Protein AF-A0A8I2K136-F1 (afdb_monomer_lite)

pLDDT: mean 86.05, std 15.38, range [44.59, 98.5]

Foldseek 3Di:
DVVVLVVLLVVLLVLLLCLVDVPQQDCVNQPCQQQPCLSVLLSVQLVVVCVVDVVSVCCSRPPPDSVSSSVSSCVCRRPLNCLQPPLLSVLSRRLSVLLVVLVVVVVVVPDDPVVSVVLSVQLSVVCVVPVSVVCNVPPDPPPPPCPPDDSSVVSVVVVVVVSVVSSVVVVLLVVLQVLQPDAADQVVVLVVVCVDPDPDPVSVVNLVSLLVSLVSLLVVCPVCSLVLLLVLCLVLQNADDPVSVCVRFVPQDPVLVVQSRDRCVVPDLLVNLQSNVVSVCVRVVHDDDSVVSVVVNVVVLVVSQVSSQSSHPGNSDDSVVSSVSSVVSVVVVVVVVVVVVVVVVVVVVPPDD

Sequence (353 aa):
MNKIVNLKIDKNRSIVLQTIRHHLYPEKDFPEKLFTGLPSVLFDCFMDVVKSRADLLELYQQAEDKTEIEALAREILEFKNLLAHHPQTVVLMYRTYIKKFVKYKQSAASTTSDEWEDIFQEVMTRLISGKIQRIQERFDFTYKKYKDFSKKSLFTSYLMVTVRNIYMDIIRERNVRLLTAGQTLPIDEVFERCNYKGENMMNRLVIDQECEKLHTVLALYYKSRPKLELCLKLKCRIPLSADDIQRSFPGCGSEDIYILRQDFKGVKDKKLFDTVIPAFNRNEGRINKSDTLRKWLSVKLDEITSHLNQTHTGNVYNSKNLVDLITLYYERFKMNETDTDESSERIEIRGKA

Radius of gyration: 30.3 Å; chains: 1; bounding box: 78×53×87 Å

Structure (mmCIF, N/CA/C/O backbone):
data_AF-A0A8I2K136-F1
#
_entry.id   AF-A0A8I2K136-F1
#
loop_
_atom_site.group_PDB
_atom_site.id
_atom_site.type_symbol
_atom_site.label_atom_id
_atom_site.label_alt_id
_atom_site.label_comp_id
_atom_site.label_asym_id
_atom_site.label_entity_id
_atom_site.label_seq_id
_atom_site.pdbx_PDB_ins_code
_atom_site.Cartn_x
_atom_site.Cartn_y
_atom_site.Cartn_z
_atom_site.occupancy
_atom_site.B_iso_or_equiv
_atom_site.auth_seq_id
_atom_site.auth_comp_id
_atom_site.auth_asym_id
_atom_site.auth_atom_id
_atom_site.pdbx_PDB_model_num
ATOM 1 N N . MET A 1 1 ? -39.799 4.321 40.863 1.00 61.44 1 MET A N 1
ATOM 2 C CA . MET A 1 1 ? -38.876 3.323 40.274 1.00 61.44 1 MET A CA 1
ATOM 3 C C . MET A 1 1 ? -37.850 3.937 39.318 1.00 61.44 1 MET A C 1
ATOM 5 O O . MET A 1 1 ? -36.668 3.767 39.580 1.00 61.44 1 MET A O 1
ATOM 9 N N . ASN A 1 2 ? -38.240 4.730 38.309 1.00 69.06 2 ASN A N 1
ATOM 10 C CA . ASN A 1 2 ? -37.301 5.271 37.299 1.00 69.06 2 ASN A CA 1
ATOM 11 C C . ASN A 1 2 ? -36.096 6.064 37.851 1.00 69.06 2 ASN A C 1
ATOM 13 O O . ASN A 1 2 ? -35.001 5.970 37.308 1.00 69.06 2 ASN A O 1
ATOM 17 N N . LYS A 1 3 ? -36.249 6.797 38.964 1.00 73.94 3 LYS A N 1
ATOM 18 C CA . LYS A 1 3 ? -35.146 7.581 39.553 1.00 73.94 3 LYS A CA 1
ATOM 19 C C . LYS A 1 3 ? -34.020 6.712 40.144 1.00 73.94 3 LYS A C 1
ATOM 21 O O . LYS A 1 3 ? -32.861 7.091 40.048 1.00 73.94 3 LYS A O 1
ATOM 26 N N . ILE A 1 4 ? -34.350 5.554 40.728 1.00 71.19 4 ILE A N 1
ATOM 27 C CA . ILE A 1 4 ? -33.362 4.637 41.332 1.00 71.19 4 ILE A CA 1
ATOM 28 C C . ILE A 1 4 ? -32.569 3.913 40.237 1.00 71.19 4 ILE A C 1
ATOM 30 O O . ILE A 1 4 ? -31.353 3.787 40.346 1.00 71.19 4 ILE A O 1
ATOM 34 N N . VAL A 1 5 ? -33.247 3.504 39.159 1.00 75.38 5 VAL A N 1
ATOM 35 C CA . VAL A 1 5 ? -32.610 2.866 37.996 1.00 75.38 5 VAL A CA 1
ATOM 36 C C . VAL A 1 5 ? -31.613 3.821 37.331 1.00 75.38 5 VAL A C 1
ATOM 38 O O . VAL A 1 5 ? -30.472 3.437 37.091 1.00 75.38 5 VAL A O 1
ATOM 41 N N . ASN A 1 6 ? -31.987 5.090 37.136 1.00 78.94 6 ASN A N 1
ATOM 42 C CA . ASN A 1 6 ? -31.086 6.091 36.553 1.00 78.94 6 ASN A CA 1
ATOM 43 C C . ASN A 1 6 ? -29.830 6.332 37.413 1.00 78.94 6 AS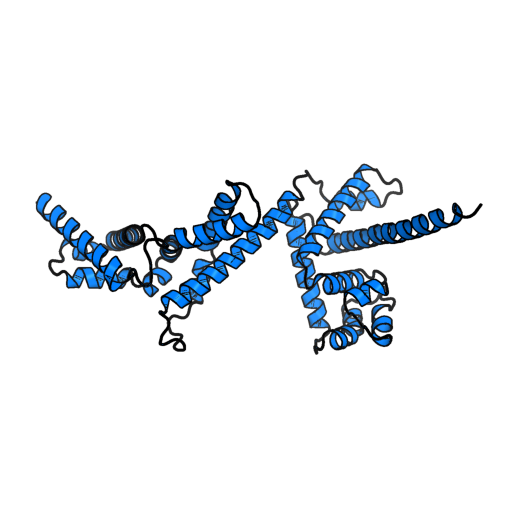N A C 1
ATOM 45 O O . ASN A 1 6 ? -28.726 6.371 36.880 1.00 78.94 6 ASN A O 1
ATOM 49 N N . LEU A 1 7 ? -29.972 6.399 38.745 1.00 79.00 7 LEU A N 1
ATOM 50 C CA . LEU A 1 7 ? -28.831 6.561 39.658 1.00 79.00 7 LEU A CA 1
ATOM 51 C C . LEU A 1 7 ? -27.857 5.371 39.613 1.00 79.00 7 LEU A C 1
ATOM 53 O O . LEU A 1 7 ? -26.643 5.573 39.674 1.00 79.00 7 LEU A O 1
ATOM 57 N N . LYS A 1 8 ? -28.367 4.134 39.491 1.00 86.00 8 LYS A N 1
ATOM 58 C CA . LYS A 1 8 ? -27.521 2.937 39.331 1.00 86.00 8 LYS A CA 1
ATOM 59 C C . LYS A 1 8 ? -26.750 2.973 38.004 1.00 86.00 8 LYS A C 1
ATOM 61 O O . LYS A 1 8 ? -25.548 2.721 37.994 1.00 86.00 8 LYS A O 1
ATOM 66 N N . ILE A 1 9 ? -27.403 3.369 36.909 1.00 87.88 9 ILE A N 1
ATOM 67 C CA . ILE A 1 9 ? -26.766 3.483 35.586 1.00 87.88 9 ILE A CA 1
ATOM 68 C C . ILE A 1 9 ? -25.633 4.520 35.596 1.00 87.88 9 ILE A C 1
ATOM 70 O O . ILE A 1 9 ? -24.556 4.247 35.062 1.00 87.88 9 ILE A O 1
ATOM 74 N N . ASP A 1 10 ? -25.839 5.676 36.230 1.00 91.75 10 ASP A N 1
ATOM 75 C CA . ASP A 1 10 ? -24.817 6.725 36.326 1.00 91.75 10 ASP A CA 1
ATOM 76 C C . ASP A 1 10 ? -23.610 6.282 37.166 1.00 91.75 10 ASP A C 1
ATOM 78 O O . ASP A 1 10 ? -22.455 6.522 36.789 1.00 91.75 10 ASP A O 1
ATOM 82 N N . LYS A 1 11 ? -23.858 5.567 38.273 1.00 94.50 11 LYS A N 1
ATOM 83 C CA . LYS A 1 11 ? -22.800 4.953 39.089 1.00 94.50 11 LYS A CA 1
ATOM 84 C C . LYS A 1 11 ? -21.978 3.964 38.256 1.00 94.50 11 LYS A C 1
ATOM 86 O O . LYS A 1 11 ? -20.750 4.060 38.239 1.00 94.50 11 LYS A O 1
ATOM 91 N N . ASN A 1 12 ? -22.637 3.061 37.530 1.00 95.12 12 ASN A N 1
ATOM 92 C CA . ASN A 1 12 ? -21.964 2.028 36.739 1.00 95.12 12 ASN A CA 1
ATOM 93 C C . ASN A 1 12 ? -21.183 2.633 35.569 1.00 95.12 12 ASN A C 1
ATOM 95 O O . ASN A 1 12 ? -20.037 2.250 35.333 1.00 95.12 12 ASN A O 1
ATOM 99 N N . ARG A 1 13 ? -21.714 3.685 34.935 1.00 96.19 13 ARG A N 1
ATOM 100 C CA . ARG A 1 13 ? -20.983 4.479 33.941 1.00 96.19 13 ARG A CA 1
ATOM 101 C C . ARG A 1 13 ? -19.685 5.050 34.510 1.00 96.19 13 ARG A C 1
ATOM 103 O O . ARG A 1 13 ? -18.640 4.957 33.867 1.00 96.19 13 ARG A O 1
ATOM 110 N N . SER A 1 14 ? -19.731 5.630 35.711 1.00 96.69 14 SER A N 1
ATOM 111 C CA . SER A 1 14 ? -18.533 6.167 36.366 1.00 96.69 14 SER A CA 1
ATOM 112 C C . SER A 1 14 ? -17.501 5.075 36.659 1.00 96.69 14 SER A C 1
ATOM 114 O O . SER A 1 14 ? -16.305 5.317 36.486 1.00 96.69 14 SER A O 1
ATOM 116 N N . ILE A 1 15 ? -17.943 3.883 37.076 1.00 97.38 15 ILE A N 1
ATOM 117 C CA . ILE A 1 15 ? -17.056 2.739 37.327 1.00 97.38 15 ILE A CA 1
ATOM 118 C C . ILE A 1 15 ? -16.343 2.340 36.031 1.00 97.38 15 ILE A C 1
ATOM 120 O O . ILE A 1 15 ? -15.114 2.339 36.008 1.00 97.38 15 ILE A O 1
ATOM 124 N N . VAL A 1 16 ? -17.079 2.117 34.935 1.00 97.50 16 VAL A N 1
ATOM 125 C CA . VAL A 1 16 ? -16.497 1.729 33.635 1.00 97.50 16 VAL A CA 1
ATOM 126 C C . VAL A 1 16 ? -15.473 2.762 33.151 1.00 97.50 16 VAL A C 1
ATOM 128 O O . VAL A 1 16 ? -14.362 2.401 32.760 1.00 97.50 16 VAL A O 1
ATOM 131 N N . LEU A 1 17 ? -15.792 4.058 33.233 1.00 97.19 17 LEU A N 1
ATOM 132 C CA . LEU A 1 17 ? -14.868 5.127 32.834 1.00 97.19 17 LEU A CA 1
ATOM 133 C C . LEU A 1 17 ? -13.589 5.155 33.688 1.00 97.19 17 LEU A C 1
ATOM 135 O O . LEU A 1 17 ? -12.502 5.395 33.155 1.00 97.19 17 LEU A O 1
ATOM 139 N N . GLN A 1 18 ? -13.685 4.888 34.994 1.00 96.94 18 GLN A N 1
ATOM 140 C CA . GLN A 1 18 ? -12.513 4.756 35.866 1.00 96.94 18 GLN A CA 1
ATOM 141 C C . GLN A 1 18 ? -11.687 3.509 35.526 1.00 96.94 18 GLN A C 1
ATOM 143 O O . GLN A 1 18 ? -10.456 3.581 35.483 1.00 96.94 18 GLN A O 1
ATOM 148 N N . THR A 1 19 ? -12.333 2.376 35.236 1.00 97.38 19 THR A N 1
ATOM 149 C CA . THR A 1 19 ? -11.649 1.149 34.802 1.00 97.38 19 THR A CA 1
ATOM 150 C C . THR A 1 19 ? -10.878 1.383 33.506 1.00 97.38 19 THR A C 1
ATOM 152 O O . THR A 1 19 ? -9.701 1.025 33.419 1.00 97.38 19 THR A O 1
ATOM 155 N N . ILE A 1 20 ? -11.497 2.060 32.533 1.00 96.56 20 ILE A N 1
ATOM 156 C CA . ILE A 1 20 ? -10.855 2.440 31.271 1.00 96.56 20 ILE A CA 1
ATOM 157 C C . ILE A 1 20 ? -9.601 3.278 31.539 1.00 96.56 20 ILE A C 1
ATOM 159 O O . ILE A 1 20 ? -8.517 2.902 31.096 1.00 96.56 20 ILE A O 1
ATOM 163 N N . ARG A 1 21 ? -9.726 4.372 32.302 1.00 95.31 21 ARG A N 1
ATOM 164 C CA . ARG A 1 21 ? -8.634 5.337 32.521 1.00 95.31 21 ARG A CA 1
ATOM 165 C C . ARG A 1 21 ? -7.488 4.808 33.372 1.00 95.31 21 ARG A C 1
ATOM 167 O O . ARG A 1 21 ? -6.348 5.185 33.142 1.00 95.31 21 ARG A O 1
ATOM 174 N N . HIS A 1 22 ? -7.768 3.991 34.382 1.00 94.75 22 HIS A N 1
ATOM 175 C CA . HIS A 1 22 ? -6.750 3.625 35.372 1.00 94.75 22 HIS A CA 1
ATOM 176 C C . HIS A 1 22 ? -6.186 2.219 35.181 1.00 94.75 22 HIS A C 1
ATOM 178 O O . HIS A 1 22 ? -5.045 1.974 35.565 1.00 94.75 22 HIS A O 1
ATOM 184 N N . HIS A 1 23 ? -6.948 1.306 34.576 1.00 93.31 23 HIS A N 1
ATOM 185 C CA . HIS A 1 23 ? -6.575 -0.109 34.512 1.00 93.31 23 HIS A CA 1
ATOM 186 C C . HIS A 1 23 ? -6.300 -0.560 33.079 1.00 93.31 23 HIS A C 1
ATOM 188 O O . HIS A 1 23 ? -5.278 -1.190 32.811 1.00 93.31 23 HIS A O 1
ATOM 194 N N . LEU A 1 24 ? -7.192 -0.225 32.144 1.00 93.75 24 LEU A N 1
ATOM 195 C CA . LEU A 1 24 ? -7.093 -0.717 30.771 1.00 93.75 24 LEU A CA 1
ATOM 196 C C . LEU A 1 24 ? -6.209 0.163 29.887 1.00 93.75 24 LEU A C 1
ATOM 198 O O . LEU A 1 24 ? -5.387 -0.362 29.138 1.00 93.75 24 LEU A O 1
ATOM 202 N N . TYR A 1 25 ? -6.328 1.484 29.989 1.00 94.12 25 TYR A N 1
ATOM 203 C CA . TYR A 1 25 ? -5.648 2.451 29.123 1.00 94.12 25 TYR A CA 1
ATOM 204 C C . TYR A 1 25 ? -5.076 3.604 29.956 1.00 94.12 25 TYR A C 1
ATOM 206 O O . TYR A 1 25 ? -5.565 4.728 29.870 1.00 94.12 25 TYR A O 1
ATOM 214 N N . PRO A 1 26 ? -4.061 3.329 30.798 1.00 94.06 26 PRO A N 1
ATOM 215 C CA . PRO A 1 26 ? -3.494 4.340 31.679 1.00 94.06 26 PRO A CA 1
ATOM 216 C C . PRO A 1 26 ? -2.759 5.430 30.896 1.00 94.06 26 PRO A C 1
ATOM 218 O O . PRO A 1 26 ? -2.117 5.144 29.885 1.00 94.06 26 PRO A O 1
ATOM 221 N N . GLU A 1 27 ? -2.774 6.657 31.426 1.00 91.81 27 GLU A N 1
ATOM 222 C CA . GLU A 1 27 ? -2.177 7.863 30.816 1.00 91.81 27 GLU A CA 1
ATOM 223 C C . GLU A 1 27 ? -0.711 7.670 30.387 1.00 91.81 27 GLU A C 1
ATOM 225 O O . GLU A 1 27 ? -0.278 8.213 29.375 1.00 91.81 27 GLU A O 1
ATOM 230 N N . LYS A 1 28 ? 0.054 6.844 31.116 1.00 90.69 28 LYS A N 1
ATOM 231 C CA . LYS A 1 28 ? 1.447 6.510 30.770 1.00 90.69 28 LYS A CA 1
ATOM 232 C C . LYS A 1 28 ? 1.593 5.842 29.395 1.00 90.69 28 LYS A C 1
ATOM 234 O O . LYS A 1 28 ? 2.603 6.039 28.729 1.00 90.69 28 LYS A O 1
ATOM 239 N N . ASP A 1 29 ? 0.604 5.041 28.998 1.00 87.56 29 ASP A N 1
ATOM 240 C CA . ASP A 1 29 ? 0.603 4.262 27.758 1.00 87.56 29 ASP A CA 1
ATOM 241 C C . ASP A 1 29 ? -0.261 4.947 26.681 1.00 87.56 29 ASP A C 1
ATOM 243 O O . ASP A 1 29 ? 0.051 4.863 25.492 1.00 87.56 29 ASP A O 1
ATOM 247 N N . PHE A 1 30 ? -1.334 5.632 27.097 1.00 91.56 30 PHE A N 1
ATOM 248 C CA . PHE A 1 30 ? -2.302 6.322 26.236 1.00 91.56 30 PHE A CA 1
ATOM 249 C C . PHE A 1 30 ? -2.499 7.762 26.705 1.00 91.56 30 PHE A C 1
ATOM 251 O O . PHE A 1 30 ? -3.530 8.074 27.297 1.00 91.56 30 PHE A O 1
ATOM 258 N N . PRO A 1 31 ? -1.532 8.655 26.451 1.00 92.56 31 PRO A N 1
ATOM 259 C CA . PRO A 1 31 ? -1.652 10.036 26.887 1.00 92.56 31 PRO A CA 1
ATOM 260 C C . PRO A 1 31 ? -2.829 10.726 26.188 1.00 92.56 31 PRO A C 1
ATOM 262 O O . PRO A 1 31 ? -2.936 10.674 24.955 1.00 92.56 31 PRO A O 1
ATOM 265 N N . GLU A 1 32 ? -3.665 11.447 26.938 1.00 91.19 32 GLU A N 1
ATOM 266 C CA . GLU A 1 32 ? -4.888 12.107 26.437 1.00 91.19 32 GLU A CA 1
ATOM 267 C C . GLU A 1 32 ? -4.598 13.056 25.253 1.00 91.19 32 GLU A C 1
ATOM 269 O O . GLU A 1 32 ? -5.398 13.224 24.328 1.00 91.19 32 GLU A O 1
ATOM 274 N N . LYS A 1 33 ? -3.386 13.628 25.209 1.00 91.19 33 LYS A N 1
ATOM 275 C CA . LYS A 1 33 ? -2.912 14.474 24.097 1.00 91.19 33 LYS A CA 1
ATOM 276 C C . LYS A 1 3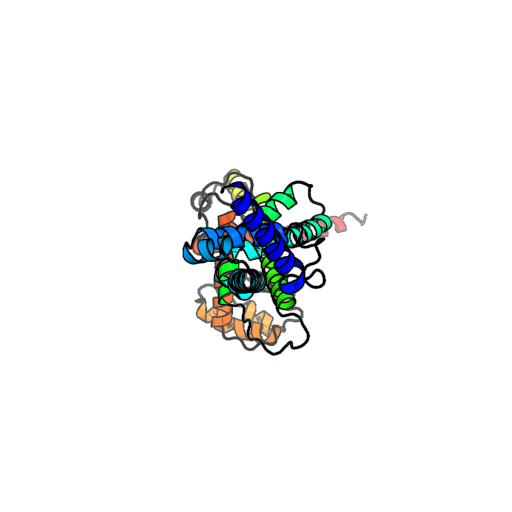3 ? -2.827 13.737 22.757 1.00 91.19 33 LYS A C 1
ATOM 278 O O . LYS A 1 33 ? -2.848 14.386 21.708 1.00 91.19 33 LYS A O 1
ATOM 283 N N . LEU A 1 34 ? -2.615 12.422 22.759 1.00 89.12 34 LEU A N 1
ATOM 284 C CA . LEU A 1 34 ? -2.504 11.592 21.553 1.00 89.12 34 LEU A CA 1
ATOM 285 C C . LEU A 1 34 ? -3.764 10.756 21.306 1.00 89.12 34 LEU A C 1
ATOM 287 O O . LEU A 1 34 ? -4.023 10.413 20.155 1.00 89.12 34 LEU A O 1
ATOM 291 N N . PHE A 1 35 ? -4.545 10.490 22.355 1.00 91.88 35 PHE A N 1
ATOM 292 C CA . PHE A 1 35 ? -5.728 9.627 22.350 1.00 91.88 35 PHE A CA 1
ATOM 293 C C . PHE A 1 35 ? -6.964 10.371 22.876 1.00 91.88 35 PHE A C 1
ATOM 295 O O . PHE A 1 35 ? -7.681 9.896 23.749 1.00 91.88 35 PHE A O 1
ATOM 302 N N . THR A 1 36 ? -7.199 11.576 22.361 1.00 90.88 36 THR A N 1
ATOM 303 C CA . THR A 1 36 ? -8.256 12.466 22.859 1.00 90.88 36 THR A CA 1
ATOM 304 C C . THR A 1 36 ? -9.640 11.835 22.737 1.00 90.88 36 THR A C 1
ATOM 306 O O . THR A 1 36 ? -10.024 11.398 21.650 1.00 90.88 36 THR A O 1
ATOM 309 N N . GLY A 1 37 ? -10.394 11.813 23.839 1.00 92.19 37 GLY A N 1
ATOM 310 C CA . GLY A 1 37 ? -11.741 11.235 23.877 1.00 92.19 37 GLY A CA 1
ATOM 311 C C . GLY A 1 37 ? -11.776 9.703 23.907 1.00 92.19 37 GLY A C 1
ATOM 312 O O . GLY A 1 37 ? -12.850 9.119 23.756 1.00 92.19 37 GLY A O 1
ATOM 313 N N . LEU A 1 38 ? -10.632 9.045 24.133 1.00 93.94 38 LEU A N 1
ATOM 314 C CA . LEU A 1 38 ? -10.528 7.587 24.219 1.00 93.94 38 LEU A CA 1
ATOM 315 C C . LEU A 1 38 ? -11.540 6.954 25.196 1.00 93.94 38 LEU A C 1
ATOM 317 O O . LEU A 1 38 ? -12.186 5.981 24.802 1.00 93.94 38 LEU A O 1
ATOM 321 N N . PRO A 1 39 ? -11.757 7.486 26.420 1.00 95.62 39 PRO A N 1
ATOM 322 C CA . PRO A 1 39 ? -12.734 6.903 27.336 1.00 95.62 39 PRO A CA 1
ATOM 323 C C . PRO A 1 39 ? -14.163 6.894 26.794 1.00 95.62 39 PRO A C 1
ATOM 325 O O . PRO A 1 39 ? -14.892 5.943 27.051 1.00 95.62 39 PRO A O 1
ATOM 328 N N . SER A 1 40 ? -14.551 7.917 26.029 1.00 95.19 40 SER A N 1
ATOM 329 C CA . SER A 1 40 ? -15.885 7.994 25.428 1.00 95.19 40 SER A CA 1
ATOM 330 C C . SER A 1 40 ? -16.049 6.949 24.329 1.00 95.19 40 SER A C 1
ATOM 332 O O . SER A 1 40 ? -16.985 6.165 24.386 1.00 95.19 40 SER A O 1
ATOM 334 N N . VAL A 1 41 ? -15.085 6.859 23.405 1.00 95.69 41 VAL A N 1
ATOM 335 C CA . VAL A 1 41 ? -15.103 5.870 22.308 1.00 95.69 41 VAL A CA 1
ATOM 336 C C . VAL A 1 41 ? -15.198 4.438 22.846 1.00 95.69 41 VAL A C 1
ATOM 338 O O . VAL A 1 41 ? -15.948 3.616 22.326 1.00 95.69 41 VAL A O 1
ATOM 341 N N . LEU A 1 42 ? -14.443 4.133 23.903 1.00 96.81 42 LEU A N 1
ATOM 342 C CA . LEU A 1 42 ? -14.465 2.814 24.531 1.00 96.81 42 LEU A CA 1
ATOM 343 C C . LEU A 1 42 ? -15.754 2.556 25.311 1.00 96.81 42 LEU A C 1
ATOM 345 O O . LEU A 1 42 ? -16.251 1.434 25.297 1.00 96.81 42 LEU A O 1
ATOM 349 N N . PHE A 1 43 ? -16.306 3.572 25.975 1.00 97.56 43 PHE A N 1
ATOM 350 C CA . PHE A 1 43 ? -17.586 3.445 26.663 1.00 97.56 43 PHE A CA 1
ATOM 351 C C . PHE A 1 43 ? -18.740 3.211 25.682 1.00 97.56 43 PHE A C 1
ATOM 353 O O . PHE A 1 43 ? -19.594 2.373 25.952 1.00 97.56 43 PHE A O 1
ATOM 360 N N . ASP A 1 44 ? -18.744 3.889 24.535 1.00 96.62 44 ASP A N 1
ATOM 361 C CA . ASP A 1 44 ? -19.753 3.683 23.493 1.00 96.62 44 ASP A CA 1
ATOM 362 C C . ASP A 1 44 ? -19.685 2.242 22.964 1.00 96.62 44 ASP A C 1
ATOM 364 O O . ASP A 1 44 ? -20.689 1.533 22.975 1.00 96.62 44 ASP A O 1
ATOM 368 N N . CYS A 1 45 ? -18.477 1.755 22.650 1.00 96.75 45 CYS A N 1
ATOM 369 C CA . CYS A 1 45 ? -18.256 0.359 22.260 1.00 96.75 45 CYS A CA 1
ATOM 370 C C . CYS A 1 45 ? -18.716 -0.632 23.344 1.00 96.75 45 CYS A C 1
ATOM 372 O O . CYS A 1 45 ? -19.333 -1.648 23.034 1.00 96.75 45 CYS A O 1
ATOM 374 N N . PHE A 1 46 ? -18.431 -0.348 24.619 1.00 97.75 46 PHE A N 1
ATOM 375 C CA . PHE A 1 46 ? -18.896 -1.162 25.742 1.00 97.75 46 PHE A CA 1
ATOM 376 C C . PHE A 1 46 ? -20.422 -1.217 25.801 1.00 97.75 46 PHE A C 1
ATOM 378 O O . PHE A 1 46 ? -20.996 -2.298 25.909 1.00 97.75 46 PHE A O 1
ATOM 385 N N . MET A 1 47 ? -21.084 -0.065 25.696 1.00 97.31 47 MET A N 1
ATOM 386 C CA . MET A 1 47 ? -22.540 0.013 25.753 1.00 97.31 47 MET A CA 1
ATOM 387 C C . MET A 1 47 ? -23.202 -0.673 24.563 1.00 97.31 47 MET A C 1
ATOM 389 O O . MET A 1 47 ? -24.253 -1.282 24.749 1.00 97.31 47 MET A O 1
ATOM 393 N N . ASP A 1 48 ? -22.609 -0.612 23.373 1.00 95.94 48 ASP A N 1
ATOM 394 C CA . ASP A 1 48 ? -23.111 -1.328 22.200 1.00 95.94 48 ASP A CA 1
ATOM 395 C C . ASP A 1 48 ? -23.074 -2.847 22.422 1.00 95.94 48 ASP A C 1
ATOM 397 O O . ASP A 1 48 ? -24.071 -3.532 22.184 1.00 95.94 48 ASP A O 1
ATOM 401 N N . VAL A 1 49 ? -21.976 -3.372 2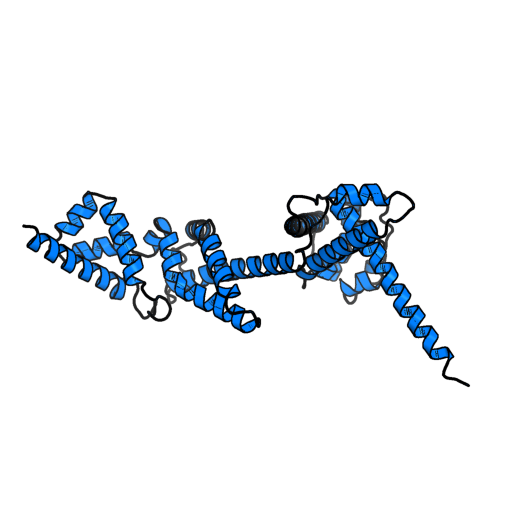2.980 1.00 96.19 49 VAL A N 1
ATOM 402 C CA . VAL A 1 49 ? -21.853 -4.799 23.326 1.00 96.19 49 VAL A CA 1
ATOM 403 C C . VAL A 1 49 ? -22.845 -5.192 24.417 1.00 96.19 49 VAL A C 1
ATOM 405 O O . VAL A 1 49 ? -23.576 -6.168 24.252 1.00 96.19 49 VAL A O 1
ATOM 408 N N . VAL A 1 50 ? -22.925 -4.419 25.502 1.00 96.06 50 VAL A N 1
ATOM 409 C CA . VAL A 1 50 ? -23.852 -4.683 26.613 1.00 96.06 50 VAL A CA 1
ATOM 410 C C . VAL A 1 50 ? -25.305 -4.658 26.139 1.00 96.06 50 VAL A C 1
ATOM 412 O O . VAL A 1 50 ? -26.073 -5.543 26.488 1.00 96.06 50 VAL A O 1
ATOM 415 N N . LYS A 1 51 ? -25.699 -3.698 25.296 1.00 95.38 51 LYS A N 1
ATOM 416 C CA . LYS A 1 51 ? -27.069 -3.623 24.759 1.00 95.38 51 LYS A CA 1
ATOM 417 C C . LYS A 1 51 ? -27.394 -4.748 23.782 1.00 95.38 51 LYS A C 1
ATOM 419 O O . LYS A 1 51 ? -28.554 -5.132 23.681 1.00 95.38 51 LYS A O 1
ATOM 424 N N . SER A 1 52 ? -26.398 -5.266 23.065 1.00 95.00 52 SER A N 1
ATOM 425 C CA . SER A 1 52 ? -26.594 -6.381 22.131 1.00 95.00 52 SER A CA 1
ATOM 426 C C . SER A 1 52 ? -26.872 -7.722 22.825 1.00 95.00 52 SER A C 1
ATOM 428 O O . SER A 1 52 ? -27.315 -8.667 22.175 1.00 95.00 52 SER A O 1
ATOM 430 N N . ARG A 1 53 ? -26.630 -7.811 24.141 1.00 96.12 53 ARG A N 1
ATOM 431 C CA . ARG A 1 53 ? -26.680 -9.041 24.934 1.00 96.12 53 ARG A CA 1
ATOM 432 C C . ARG A 1 53 ? -27.530 -8.849 26.190 1.00 96.12 53 ARG A C 1
ATOM 434 O O . ARG A 1 53 ? -27.121 -8.167 27.124 1.00 96.12 53 ARG A O 1
ATOM 441 N N . ALA A 1 54 ? -28.718 -9.456 26.213 1.00 94.88 54 ALA A N 1
ATOM 442 C CA . ALA A 1 54 ? -29.687 -9.279 27.300 1.00 94.88 54 ALA A CA 1
ATOM 443 C C . ALA A 1 54 ? -29.123 -9.667 28.681 1.00 94.88 54 ALA A C 1
ATOM 445 O O . ALA A 1 54 ? -29.368 -8.962 29.655 1.00 94.88 54 ALA A O 1
ATOM 446 N N . ASP A 1 55 ? -28.312 -10.726 28.737 1.00 95.06 55 ASP A N 1
ATOM 447 C CA . ASP A 1 55 ? -27.606 -11.190 29.935 1.00 95.06 55 ASP A CA 1
ATOM 448 C C . ASP A 1 55 ? -26.646 -10.128 30.491 1.00 95.06 55 ASP A C 1
ATOM 450 O O . ASP A 1 55 ? -26.642 -9.841 31.688 1.00 95.06 55 ASP A O 1
ATOM 454 N N . LEU A 1 56 ? -25.867 -9.486 29.614 1.00 94.75 56 LEU A N 1
ATOM 455 C CA . LEU A 1 56 ? -24.931 -8.436 30.017 1.00 94.75 56 LEU A CA 1
ATOM 456 C C . LEU A 1 56 ? -25.651 -7.154 30.427 1.00 94.75 56 LEU A C 1
ATOM 458 O O . LEU A 1 56 ? -25.195 -6.455 31.330 1.00 94.75 56 LEU A O 1
ATOM 462 N N . LEU A 1 57 ? -26.759 -6.829 29.757 1.00 94.12 57 LEU A N 1
ATOM 463 C CA . LEU A 1 57 ? -27.573 -5.667 30.090 1.00 94.12 57 LEU A CA 1
ATOM 464 C C . LEU A 1 57 ? -28.202 -5.812 31.475 1.00 94.12 57 LEU A C 1
ATOM 466 O O . LEU A 1 57 ? -28.179 -4.856 32.250 1.00 94.12 57 LEU A O 1
ATOM 470 N N . GLU A 1 58 ? -28.735 -6.992 31.788 1.00 92.75 58 GLU A N 1
ATOM 471 C CA . GLU A 1 58 ? -29.297 -7.288 33.102 1.00 92.75 58 GLU A CA 1
ATOM 472 C C . GLU A 1 58 ? -28.220 -7.201 34.188 1.00 92.75 58 GLU A C 1
ATOM 474 O O . GLU A 1 58 ? -28.402 -6.468 35.164 1.00 92.75 58 GLU A O 1
ATOM 479 N N . LEU A 1 59 ? -27.057 -7.827 33.964 1.00 93.06 59 LEU A N 1
ATOM 480 C CA . LEU A 1 59 ? -25.910 -7.731 34.870 1.00 93.06 59 LEU A CA 1
ATOM 481 C C . LEU A 1 59 ? -25.488 -6.271 35.076 1.00 93.06 59 LEU A C 1
ATOM 483 O O . LEU A 1 59 ? -25.347 -5.818 36.208 1.00 93.06 59 LEU A O 1
ATOM 487 N N . TYR A 1 60 ? -25.363 -5.490 34.001 1.00 93.38 60 TYR A N 1
ATOM 488 C CA . TYR A 1 60 ? -24.989 -4.079 34.082 1.00 93.38 60 TYR A CA 1
ATOM 489 C C . TYR A 1 60 ? -26.012 -3.224 34.845 1.00 93.38 60 TYR A C 1
ATOM 491 O O . TYR A 1 60 ? -25.632 -2.245 35.483 1.00 93.38 60 TYR A O 1
ATOM 499 N N . GLN A 1 61 ? -27.306 -3.545 34.784 1.00 91.38 61 GLN A N 1
ATOM 500 C CA . GLN A 1 61 ? -28.350 -2.792 35.487 1.00 91.38 61 GLN A CA 1
ATOM 501 C C . GLN A 1 61 ? -28.493 -3.198 36.957 1.00 91.38 61 GLN A C 1
ATOM 503 O O . GLN A 1 61 ? -28.822 -2.353 37.797 1.00 91.38 61 GLN A O 1
ATOM 508 N N . GLN A 1 62 ? -28.280 -4.478 37.262 1.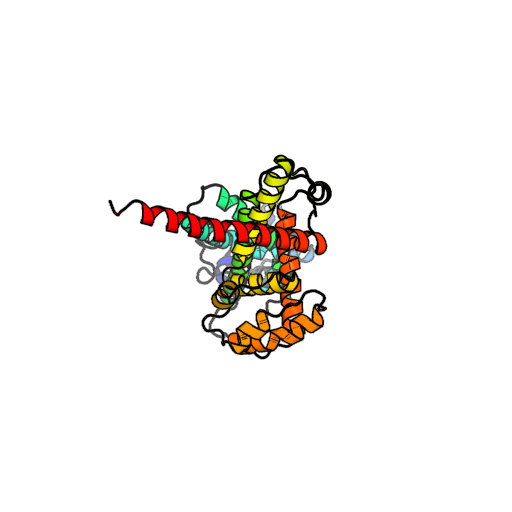00 90.38 62 GLN A N 1
ATOM 509 C CA . GLN A 1 62 ? -28.531 -5.047 38.584 1.00 90.38 62 GLN A CA 1
ATOM 510 C C . GLN A 1 62 ? -27.289 -5.090 39.479 1.00 90.38 62 GLN A C 1
ATOM 512 O O . GLN A 1 62 ? -27.464 -5.065 40.696 1.00 90.38 62 GLN A O 1
ATOM 517 N N . ALA A 1 63 ? -26.075 -5.082 38.912 1.00 90.50 63 ALA A N 1
ATOM 518 C CA . ALA A 1 63 ? -24.828 -5.172 39.670 1.00 90.50 63 ALA A CA 1
ATOM 519 C C . ALA A 1 63 ? -24.760 -4.131 40.796 1.00 90.50 63 ALA A C 1
ATOM 521 O O . ALA A 1 63 ? -24.844 -2.915 40.576 1.00 90.50 63 ALA A O 1
ATOM 522 N N . GLU A 1 64 ? -24.601 -4.626 42.021 1.00 89.12 64 GLU A N 1
ATOM 523 C CA . GLU A 1 64 ? -24.438 -3.798 43.218 1.00 89.12 64 GLU A CA 1
ATOM 524 C C . GLU A 1 64 ? -22.962 -3.649 43.592 1.00 89.12 64 GLU A C 1
ATOM 526 O O . GLU A 1 64 ? -22.548 -2.588 44.085 1.00 89.12 64 GLU A O 1
ATOM 531 N N . ASP A 1 65 ? -22.172 -4.682 43.282 1.00 91.50 65 ASP A N 1
ATOM 532 C CA . ASP A 1 65 ? -20.734 -4.704 43.476 1.00 91.50 65 ASP A CA 1
ATOM 533 C C . ASP A 1 65 ? -20.005 -4.033 42.304 1.00 91.50 65 ASP A C 1
ATOM 535 O O . ASP A 1 65 ? -20.211 -4.309 41.121 1.00 91.50 65 ASP A O 1
ATOM 539 N N . LYS A 1 66 ? -19.083 -3.141 42.663 1.00 94.19 66 LYS A N 1
ATOM 540 C CA . LYS A 1 66 ? -18.162 -2.499 41.733 1.00 94.19 66 LYS A CA 1
ATOM 541 C C . LYS A 1 66 ? -17.307 -3.533 40.995 1.00 94.19 66 LYS A C 1
ATOM 543 O O . LYS A 1 66 ? -17.010 -3.319 39.821 1.00 94.19 66 LYS A O 1
ATOM 548 N N . THR A 1 67 ? -16.903 -4.619 41.658 1.00 95.06 67 THR A N 1
ATOM 549 C CA . THR A 1 67 ? -15.974 -5.599 41.073 1.00 95.06 67 THR A CA 1
ATOM 550 C C . THR A 1 67 ? -16.557 -6.309 39.849 1.00 95.06 67 THR A C 1
ATOM 552 O O . THR A 1 67 ? -15.827 -6.543 38.885 1.00 95.06 67 THR A O 1
ATOM 555 N N . GLU A 1 68 ? -17.869 -6.555 39.830 1.00 95.12 68 GLU A N 1
ATOM 556 C CA . GLU A 1 68 ? -18.579 -7.183 38.709 1.00 95.12 68 GLU A CA 1
ATOM 557 C C . GLU A 1 68 ? -18.545 -6.301 37.457 1.00 95.12 68 GLU A C 1
ATOM 559 O O . GLU A 1 68 ? -18.191 -6.760 36.370 1.00 95.12 68 GLU A O 1
ATOM 564 N N . ILE A 1 69 ? -18.826 -5.002 37.611 1.00 96.56 69 ILE A N 1
ATOM 565 C CA . ILE A 1 69 ? -18.776 -4.039 36.503 1.00 96.56 69 ILE A CA 1
ATOM 566 C C . ILE A 1 69 ? -17.344 -3.857 35.989 1.00 96.56 69 ILE A C 1
ATOM 568 O O . ILE A 1 69 ? -17.128 -3.755 34.780 1.00 96.56 69 ILE A O 1
ATOM 572 N N . GLU A 1 70 ? -16.347 -3.837 36.879 1.00 96.81 70 GLU A N 1
ATOM 573 C CA . GLU A 1 70 ? -14.943 -3.775 36.466 1.00 96.81 70 GLU A CA 1
ATOM 574 C C . GLU A 1 70 ? -14.511 -5.028 35.698 1.00 96.81 70 GLU A C 1
ATOM 576 O O . GLU A 1 70 ? -13.788 -4.913 34.705 1.00 96.81 70 GLU A O 1
ATOM 581 N N . ALA A 1 71 ? -14.939 -6.213 36.144 1.00 96.00 71 ALA A N 1
ATOM 582 C CA . ALA A 1 71 ? -14.661 -7.476 35.472 1.00 96.00 71 ALA A CA 1
ATOM 583 C C . ALA A 1 71 ? -15.296 -7.505 34.078 1.00 96.00 71 ALA A C 1
ATOM 585 O O . ALA A 1 71 ? -14.593 -7.775 33.104 1.00 96.00 71 ALA A O 1
ATOM 586 N N . LEU A 1 72 ? -16.568 -7.109 33.969 1.00 96.38 72 LEU A N 1
ATOM 587 C CA . LEU A 1 72 ? -17.277 -6.992 32.695 1.00 96.38 72 LEU A CA 1
ATOM 588 C C . LEU A 1 72 ? -16.580 -6.005 31.745 1.00 96.38 72 LEU A C 1
ATOM 590 O O . LEU A 1 72 ? -16.362 -6.297 30.569 1.00 96.38 72 LEU A O 1
ATOM 594 N N . ALA A 1 73 ? -16.179 -4.834 32.250 1.00 96.88 73 ALA A N 1
ATOM 595 C CA . ALA A 1 73 ? -15.450 -3.850 31.457 1.00 96.88 73 ALA A CA 1
ATOM 596 C C . ALA A 1 73 ? -14.103 -4.398 30.967 1.00 96.88 73 ALA A C 1
ATOM 598 O O . ALA A 1 73 ? -13.734 -4.156 29.820 1.00 96.88 73 ALA A O 1
ATOM 599 N N . ARG A 1 74 ? -13.368 -5.150 31.798 1.00 95.81 74 ARG A N 1
ATOM 600 C CA . ARG A 1 74 ? -12.113 -5.798 31.385 1.00 95.81 74 ARG A CA 1
ATOM 601 C C . ARG A 1 74 ? -12.354 -6.870 30.332 1.00 95.81 74 ARG A C 1
ATOM 603 O O . ARG A 1 74 ? -11.616 -6.901 29.358 1.00 95.81 74 ARG A O 1
ATOM 610 N N . GLU A 1 75 ? -13.381 -7.696 30.488 1.00 95.94 75 GLU A N 1
ATOM 611 C CA . GLU A 1 75 ? -13.720 -8.733 29.514 1.00 95.94 75 GLU A CA 1
ATOM 612 C C . GLU A 1 75 ? -13.998 -8.131 28.129 1.00 95.94 75 GLU A C 1
ATOM 614 O O . GLU A 1 75 ? -13.424 -8.570 27.137 1.00 95.94 75 GLU A O 1
ATOM 619 N N . ILE A 1 76 ? -14.813 -7.079 28.054 1.00 96.00 76 ILE A N 1
ATOM 620 C CA . ILE A 1 76 ? -15.202 -6.478 26.771 1.00 96.00 76 ILE A CA 1
ATOM 621 C C . ILE A 1 76 ? -14.077 -5.609 26.188 1.00 96.00 76 ILE A C 1
ATOM 623 O O . ILE A 1 76 ? -13.789 -5.670 24.992 1.00 96.00 76 ILE A O 1
ATOM 627 N N . LEU A 1 77 ? -13.445 -4.777 27.022 1.00 97.06 77 LEU A N 1
ATOM 628 C CA . LEU A 1 77 ? -12.548 -3.706 26.576 1.00 97.06 77 LEU A CA 1
ATOM 629 C C . LEU A 1 77 ? -11.057 -4.036 26.703 1.00 97.06 77 LEU A C 1
ATOM 631 O O . LEU A 1 77 ? -10.217 -3.179 26.396 1.00 97.06 77 LEU A O 1
ATOM 635 N N . GLU A 1 78 ? -10.684 -5.239 27.147 1.00 94.75 78 GLU A N 1
ATOM 636 C CA . GLU A 1 78 ? -9.297 -5.686 27.051 1.00 94.75 78 GLU A CA 1
ATOM 637 C C . GLU A 1 78 ? -8.834 -5.600 25.592 1.00 94.75 78 GLU A C 1
ATOM 639 O O . GLU A 1 78 ? -9.529 -6.005 24.663 1.00 94.75 78 GLU A O 1
ATOM 644 N N . PHE A 1 79 ? -7.631 -5.067 25.379 1.00 92.94 79 PHE A N 1
ATOM 645 C CA . PHE A 1 79 ? -7.145 -4.724 24.042 1.00 92.94 79 PHE A CA 1
ATOM 646 C C . PHE A 1 79 ? -7.161 -5.905 23.059 1.00 92.94 79 PHE A C 1
ATOM 648 O O . PHE A 1 79 ? -7.444 -5.729 21.876 1.00 92.94 79 PHE A O 1
ATOM 655 N N . LYS A 1 80 ? -6.883 -7.119 23.553 1.00 92.44 80 LYS A N 1
ATOM 656 C CA . LYS A 1 80 ? -6.967 -8.351 22.761 1.00 92.44 80 LYS A CA 1
ATOM 657 C C . LYS A 1 80 ? -8.393 -8.591 22.254 1.00 92.44 80 LYS A C 1
ATOM 659 O O . LYS A 1 80 ? -8.569 -8.899 21.078 1.00 92.44 80 LYS A O 1
ATOM 664 N N . ASN A 1 81 ? -9.384 -8.417 23.123 1.00 94.06 81 ASN A N 1
ATOM 665 C CA . ASN A 1 81 ? -10.790 -8.659 22.815 1.00 94.06 81 ASN A CA 1
ATOM 666 C C . ASN A 1 81 ? -11.345 -7.545 21.921 1.00 94.06 81 ASN A C 1
ATOM 668 O O . ASN A 1 81 ? -12.034 -7.838 20.948 1.00 94.06 81 ASN A O 1
ATOM 672 N N . LEU A 1 82 ? -10.933 -6.291 22.142 1.00 94.75 82 LEU A N 1
ATOM 673 C CA . LEU A 1 82 ? -11.234 -5.193 21.220 1.00 94.75 82 LEU A CA 1
ATOM 674 C C . LEU A 1 82 ? -10.685 -5.447 19.819 1.00 94.75 82 LEU A C 1
ATOM 676 O O . LEU A 1 82 ? -11.417 -5.281 18.853 1.00 94.75 82 LEU A O 1
ATOM 680 N N . LEU A 1 83 ? -9.425 -5.871 19.676 1.00 94.75 83 LEU A N 1
ATOM 681 C CA . LEU A 1 83 ? -8.879 -6.160 18.348 1.00 94.75 83 LEU A CA 1
ATOM 682 C C . LEU A 1 83 ? -9.595 -7.345 17.681 1.00 94.75 83 LEU A C 1
ATOM 684 O O . LEU A 1 83 ? -9.778 -7.332 16.467 1.00 94.75 83 LEU A O 1
ATOM 688 N N . ALA A 1 84 ? -9.995 -8.351 18.461 1.00 94.38 84 ALA A N 1
ATOM 689 C CA . ALA A 1 84 ? -10.655 -9.548 17.952 1.00 94.38 84 ALA A CA 1
ATOM 690 C C . ALA A 1 84 ? -12.118 -9.316 17.536 1.00 94.38 84 ALA A C 1
ATOM 692 O O . ALA A 1 84 ? -12.568 -9.876 16.538 1.00 94.38 84 ALA A O 1
ATOM 693 N N . HIS A 1 85 ? -12.863 -8.510 18.288 1.00 95.06 85 HIS A N 1
ATOM 694 C CA . HIS A 1 85 ? -14.311 -8.375 18.105 1.00 95.06 85 HIS A CA 1
ATOM 695 C C . HIS A 1 85 ? -14.728 -7.007 17.560 1.00 95.06 85 HIS A C 1
ATOM 697 O O . HIS A 1 85 ? -15.728 -6.909 16.854 1.00 95.06 85 HIS A O 1
ATOM 703 N N . HIS A 1 86 ? -13.940 -5.963 17.824 1.00 95.94 86 HIS A N 1
ATOM 704 C CA . HIS A 1 86 ? -14.234 -4.579 17.440 1.00 95.94 86 HIS A CA 1
ATOM 705 C C . HIS A 1 86 ? -13.003 -3.873 16.840 1.00 95.94 86 HIS A C 1
ATOM 707 O O . HIS A 1 86 ? -12.572 -2.821 17.332 1.00 95.94 86 HIS A O 1
ATOM 713 N N . PRO A 1 87 ? -12.411 -4.412 15.757 1.00 95.44 87 PRO A N 1
ATOM 714 C CA . PRO A 1 87 ? -11.187 -3.866 15.175 1.00 95.44 87 PRO A CA 1
ATOM 715 C C . PRO A 1 87 ? -11.334 -2.401 14.732 1.00 95.44 87 PRO A C 1
ATOM 717 O O . PRO A 1 87 ? -10.368 -1.639 14.810 1.00 95.44 87 PRO A O 1
ATOM 720 N N . GLN A 1 88 ? -12.530 -1.959 14.315 1.00 94.88 88 GLN A N 1
ATOM 721 C CA . GLN A 1 88 ? -12.737 -0.553 13.944 1.00 94.88 88 GLN A CA 1
ATOM 722 C C . GLN A 1 88 ? -12.574 0.383 15.148 1.00 94.88 88 GLN A C 1
ATOM 724 O O . GLN A 1 88 ? -11.984 1.454 15.005 1.00 94.88 88 GLN A O 1
ATOM 729 N N . THR A 1 89 ? -13.018 -0.029 16.341 1.00 95.75 89 THR A N 1
ATOM 730 C CA . THR A 1 89 ? -12.836 0.740 17.580 1.00 95.75 89 THR A CA 1
ATOM 731 C C . THR A 1 89 ? -11.356 0.961 17.854 1.00 95.75 89 THR A C 1
ATOM 733 O O . THR A 1 89 ? -10.959 2.085 18.147 1.00 95.75 89 THR A O 1
ATOM 736 N N . VAL A 1 90 ? -10.511 -0.058 17.648 1.00 95.94 90 VAL A N 1
ATOM 737 C CA . VAL A 1 90 ? -9.051 0.090 17.772 1.00 95.94 90 VAL A CA 1
ATOM 738 C C . VAL A 1 90 ? -8.530 1.166 16.821 1.00 95.94 90 VAL A C 1
ATOM 740 O O . VAL A 1 90 ? -7.765 2.030 17.234 1.00 95.94 90 VAL A O 1
ATOM 743 N N . VAL A 1 91 ? -8.980 1.194 15.566 1.00 96.31 91 VAL A N 1
ATOM 744 C CA . VAL A 1 91 ? -8.589 2.256 14.622 1.00 96.31 91 VAL A CA 1
ATOM 745 C C . VAL A 1 91 ? -9.032 3.642 15.110 1.00 96.31 91 VAL A C 1
ATOM 747 O O . VAL A 1 91 ? -8.254 4.596 15.030 1.00 96.31 91 VAL A O 1
ATOM 750 N N . LEU A 1 92 ? -10.242 3.759 15.667 1.00 95.38 92 LEU A N 1
ATOM 751 C CA . LEU A 1 92 ? -10.750 5.014 16.229 1.00 95.38 92 LEU A CA 1
ATOM 752 C C . LEU A 1 92 ? -9.934 5.494 17.433 1.00 95.38 92 LEU A C 1
ATOM 754 O O . LEU A 1 92 ? -9.683 6.695 17.531 1.00 95.38 92 LEU A O 1
ATOM 758 N N . MET A 1 93 ? -9.443 4.585 18.285 1.00 95.25 93 MET A N 1
ATOM 759 C CA . MET A 1 93 ? -8.528 4.940 19.379 1.00 95.25 93 MET A CA 1
ATOM 760 C C . MET A 1 93 ? -7.301 5.687 18.834 1.00 95.25 93 MET A C 1
ATOM 762 O O . MET A 1 93 ? -6.902 6.717 19.367 1.00 95.25 93 MET A O 1
ATOM 766 N N . TYR A 1 94 ? -6.732 5.217 17.721 1.00 96.50 94 TYR A N 1
ATOM 767 C CA . TYR A 1 94 ? -5.537 5.804 17.108 1.00 96.50 94 TYR A CA 1
ATOM 768 C C . TYR A 1 94 ? -5.821 6.984 16.165 1.00 96.50 94 TYR A C 1
ATOM 770 O O . TYR A 1 94 ? -4.879 7.549 15.605 1.00 96.50 94 TYR A O 1
ATOM 778 N N . ARG A 1 95 ? -7.081 7.410 15.997 1.00 95.69 95 ARG A N 1
ATOM 779 C CA . ARG A 1 95 ? -7.484 8.453 15.035 1.00 95.69 95 ARG A CA 1
ATOM 780 C C . ARG A 1 95 ? -6.667 9.738 15.180 1.00 95.69 95 ARG A C 1
ATOM 782 O O . ARG A 1 95 ? -6.117 10.235 14.198 1.00 95.69 95 ARG A O 1
ATOM 789 N N . THR A 1 96 ? -6.557 10.269 16.398 1.00 94.38 96 THR A N 1
ATOM 790 C CA . THR A 1 96 ? -5.820 11.515 16.680 1.00 94.38 96 THR A CA 1
ATOM 791 C C . THR A 1 96 ? -4.319 11.356 16.430 1.00 94.38 96 THR A C 1
ATOM 793 O O . THR A 1 96 ? -3.671 12.267 15.911 1.00 94.38 96 THR A O 1
ATOM 796 N N . TYR A 1 97 ? -3.765 10.182 16.732 1.00 93.31 97 TYR A N 1
ATOM 797 C CA . TYR A 1 97 ? -2.360 9.867 16.489 1.00 93.31 97 TYR A CA 1
ATOM 798 C C . TYR A 1 97 ? -2.040 9.783 14.987 1.00 93.31 97 TYR A C 1
ATOM 800 O O . TYR A 1 97 ? -1.092 10.413 14.515 1.00 93.31 97 TYR A O 1
ATOM 808 N N . ILE A 1 98 ? -2.890 9.099 14.215 1.00 96.62 98 ILE A N 1
ATOM 809 C CA . ILE A 1 98 ? -2.798 9.010 12.750 1.00 96.62 98 ILE A CA 1
ATOM 810 C C . ILE A 1 98 ? -2.951 10.399 12.118 1.00 96.62 98 ILE A C 1
ATOM 812 O O . ILE A 1 98 ? -2.153 10.772 11.258 1.00 96.62 98 ILE A O 1
ATOM 816 N N . LYS A 1 99 ? -3.912 11.205 12.592 1.00 95.56 99 LYS A N 1
ATOM 817 C CA . LYS A 1 99 ? -4.117 12.592 12.145 1.00 95.56 99 LYS A CA 1
ATOM 818 C C . LYS A 1 99 ? -2.842 13.424 12.292 1.00 95.56 99 LYS A C 1
ATOM 820 O O . LYS A 1 99 ? -2.427 14.095 11.350 1.00 95.56 99 LYS A O 1
ATOM 825 N N . LYS A 1 100 ? -2.184 13.344 13.456 1.00 93.94 100 LYS A N 1
ATOM 826 C CA . LYS A 1 100 ? -0.906 14.031 13.712 1.00 93.94 100 LYS A CA 1
ATOM 827 C C . LYS A 1 100 ? 0.207 13.548 12.784 1.00 93.94 100 LYS A C 1
ATOM 829 O O . LYS A 1 100 ? 0.953 14.377 12.273 1.00 93.94 100 LYS A O 1
ATOM 834 N N . PHE A 1 101 ? 0.300 12.241 12.538 1.00 94.69 101 PHE A N 1
ATOM 835 C CA . PHE A 1 101 ? 1.277 11.675 11.605 1.00 94.69 101 PHE A CA 1
ATOM 836 C C . PHE A 1 101 ? 1.091 12.202 10.174 1.00 94.69 101 PHE A C 1
ATOM 838 O O . PHE A 1 101 ? 2.059 12.669 9.573 1.00 94.69 101 PHE A O 1
ATOM 845 N N . VAL A 1 102 ? -0.139 12.171 9.643 1.00 94.50 102 VAL A N 1
ATOM 846 C CA . VAL A 1 102 ? -0.440 12.660 8.285 1.00 94.50 102 VAL A CA 1
ATOM 847 C C . VAL A 1 102 ? -0.138 14.153 8.179 1.00 94.50 102 VAL A C 1
ATOM 849 O O . VAL A 1 102 ? 0.564 14.567 7.258 1.00 94.50 102 VAL A O 1
ATOM 852 N N . LYS A 1 103 ? -0.576 14.946 9.167 1.00 92.69 103 LYS A N 1
ATOM 853 C CA . LYS A 1 103 ? -0.301 16.386 9.214 1.00 92.69 103 LYS A CA 1
ATOM 854 C C . LYS A 1 103 ? 1.200 16.684 9.248 1.00 92.69 103 LYS A C 1
ATOM 856 O O . LYS A 1 103 ? 1.655 17.530 8.491 1.00 92.69 103 LYS A O 1
ATOM 861 N N . TYR A 1 104 ? 1.974 15.963 10.064 1.00 91.44 104 TYR A N 1
ATOM 862 C CA . TYR A 1 104 ? 3.433 16.113 10.133 1.00 91.44 104 TYR A CA 1
ATOM 863 C C . TYR A 1 104 ? 4.118 15.805 8.794 1.00 91.44 104 TYR A C 1
ATOM 865 O O . TYR A 1 104 ? 5.015 16.532 8.365 1.00 91.44 104 TYR A O 1
ATOM 873 N N . LYS A 1 105 ? 3.687 14.739 8.107 1.00 89.19 105 LYS A N 1
ATOM 874 C CA . LYS A 1 105 ? 4.237 14.383 6.794 1.00 89.19 105 LYS A CA 1
ATOM 875 C C . LYS A 1 105 ? 3.890 15.402 5.716 1.00 89.19 105 LYS A C 1
ATOM 877 O O . LYS A 1 105 ? 4.755 15.697 4.901 1.00 89.19 105 LYS A O 1
ATOM 882 N N . GLN A 1 106 ? 2.689 15.976 5.757 1.00 85.19 106 GLN A N 1
ATOM 883 C CA . GLN A 1 106 ? 2.281 17.007 4.804 1.00 85.19 106 GLN A CA 1
ATOM 884 C C . GLN A 1 106 ? 2.895 18.379 5.078 1.00 85.19 106 GLN A C 1
ATOM 886 O O . GLN A 1 106 ? 3.301 19.057 4.142 1.00 85.19 106 GLN A O 1
ATOM 891 N N . SER A 1 107 ? 3.087 18.766 6.343 1.00 79.06 107 SER A N 1
ATOM 892 C CA . SER A 1 107 ? 3.789 20.019 6.663 1.00 79.06 107 SER A CA 1
ATOM 893 C C . SER A 1 107 ? 5.228 20.048 6.141 1.00 79.06 107 SER A C 1
ATOM 895 O O . SER A 1 107 ? 5.765 21.117 5.885 1.00 79.06 107 SER A O 1
ATOM 897 N N . ALA A 1 108 ? 5.848 18.878 5.955 1.00 71.56 108 ALA A N 1
ATOM 898 C CA . ALA A 1 108 ? 7.171 18.765 5.350 1.00 71.56 108 ALA A CA 1
ATOM 899 C C . ALA A 1 108 ? 7.153 18.847 3.809 1.00 71.56 108 ALA A C 1
ATOM 901 O O . ALA A 1 108 ? 8.213 18.998 3.210 1.00 71.56 108 ALA A O 1
ATOM 902 N N . ALA A 1 109 ? 5.983 18.729 3.173 1.00 62.44 109 ALA A N 1
ATOM 903 C CA . ALA A 1 109 ? 5.813 18.634 1.722 1.00 62.44 109 ALA A CA 1
ATOM 904 C C . ALA A 1 109 ? 5.266 19.920 1.060 1.00 62.44 109 ALA A C 1
ATOM 906 O O . ALA A 1 109 ? 5.076 19.930 -0.150 1.00 62.44 109 ALA A O 1
ATOM 907 N N . SER A 1 110 ? 5.076 21.013 1.815 1.00 57.47 110 SER A N 1
ATOM 908 C CA . SER A 1 110 ? 4.638 22.331 1.308 1.00 57.47 110 SER A CA 1
ATOM 909 C C . SER A 1 110 ? 3.293 22.330 0.554 1.00 57.47 110 SER A C 1
ATOM 911 O O . SER A 1 110 ? 3.145 22.994 -0.471 1.00 57.47 110 SER A O 1
ATOM 913 N N . THR A 1 111 ? 2.303 21.604 1.070 1.00 58.91 111 THR A N 1
ATOM 914 C CA . THR A 1 111 ? 0.971 21.422 0.461 1.00 58.91 111 THR A CA 1
ATOM 915 C C . THR A 1 111 ? -0.127 22.216 1.172 1.00 58.91 111 THR A C 1
ATOM 917 O O . THR A 1 111 ? 0.013 22.601 2.337 1.00 58.91 111 THR A O 1
ATOM 920 N N . THR A 1 112 ? -1.223 22.489 0.456 1.00 69.50 112 THR A N 1
ATOM 921 C CA . THR A 1 112 ? -2.351 23.295 0.952 1.00 69.50 112 THR A CA 1
ATOM 922 C C . THR A 1 112 ? -3.064 22.635 2.145 1.00 69.50 112 THR A C 1
ATOM 924 O O . THR A 1 112 ? -3.002 21.419 2.344 1.00 69.50 112 THR A O 1
ATOM 927 N N . SER A 1 113 ? -3.730 23.440 2.985 1.00 68.25 113 SER A N 1
ATOM 928 C CA . SER A 1 113 ? -4.343 22.981 4.247 1.00 68.25 113 SER A CA 1
ATOM 929 C C . SER A 1 113 ? -5.458 21.942 4.064 1.00 68.25 113 SER A C 1
ATOM 931 O O . SER A 1 113 ? -5.757 21.232 5.019 1.00 68.25 113 SER A O 1
ATOM 933 N N . ASP A 1 114 ? -6.051 21.814 2.881 1.00 77.19 114 ASP A N 1
ATOM 934 C CA . ASP A 1 114 ? -7.219 20.946 2.685 1.00 77.19 114 ASP A CA 1
ATOM 935 C C . ASP A 1 114 ? -6.811 19.527 2.250 1.00 77.19 114 ASP A C 1
ATOM 937 O O . ASP A 1 114 ? -7.422 18.532 2.637 1.00 77.19 114 ASP A O 1
ATOM 941 N N . GLU A 1 115 ? -5.679 19.387 1.558 1.00 82.38 115 GLU A N 1
ATOM 942 C CA . GLU A 1 115 ? -5.237 18.103 1.004 1.00 82.38 115 GLU A CA 1
ATOM 943 C C . GLU A 1 115 ? -4.896 17.051 2.066 1.00 82.38 115 GLU A C 1
ATOM 945 O O . GLU A 1 115 ? -5.074 15.846 1.846 1.00 82.38 115 GLU A O 1
ATOM 950 N N . TRP A 1 116 ? -4.382 17.473 3.228 1.00 89.25 116 TRP A N 1
ATOM 951 C CA . TRP A 1 116 ? -4.034 16.521 4.283 1.00 89.25 116 TRP A CA 1
ATOM 952 C C . TRP A 1 116 ? -5.280 15.915 4.936 1.00 89.25 116 TRP A C 1
ATOM 954 O O . TRP A 1 116 ? -5.189 14.783 5.418 1.00 89.25 116 TRP A O 1
ATOM 964 N N . GLU A 1 117 ? -6.420 16.618 4.940 1.00 90.25 117 GLU A N 1
ATOM 965 C CA . GLU A 1 117 ? -7.680 16.089 5.470 1.00 90.25 117 GLU A CA 1
ATOM 966 C C . GLU A 1 117 ? -8.203 14.955 4.595 1.00 90.25 117 GLU A C 1
ATOM 968 O O . GLU A 1 117 ? -8.530 13.890 5.124 1.00 90.25 117 GLU A O 1
ATOM 973 N N . ASP A 1 118 ? -8.161 15.120 3.272 1.00 89.75 118 ASP A N 1
ATOM 974 C CA . ASP A 1 118 ? -8.556 14.063 2.342 1.00 89.75 118 ASP A CA 1
ATOM 975 C C . ASP A 1 118 ? -7.649 12.836 2.460 1.00 89.75 118 ASP A C 1
ATOM 977 O O . ASP A 1 118 ? -8.112 11.696 2.484 1.00 89.75 118 ASP A O 1
ATOM 981 N N . ILE A 1 119 ? -6.336 13.055 2.570 1.00 92.31 119 ILE A N 1
ATOM 982 C CA . ILE A 1 119 ? -5.373 11.958 2.728 1.00 92.31 119 ILE A CA 1
ATOM 983 C C . ILE A 1 119 ? -5.595 11.254 4.059 1.00 92.31 119 ILE A C 1
ATOM 985 O O . ILE A 1 119 ? -5.538 10.029 4.127 1.00 92.31 119 ILE A O 1
ATOM 989 N N . PHE A 1 120 ? -5.866 12.007 5.122 1.00 95.25 120 PHE A N 1
ATOM 990 C CA . PHE A 1 120 ? -6.204 11.435 6.414 1.00 95.25 120 PHE A CA 1
ATOM 991 C C . PHE A 1 120 ? -7.483 10.589 6.338 1.00 95.25 120 PHE A C 1
ATOM 993 O O . PHE A 1 120 ? -7.473 9.449 6.806 1.00 95.25 120 PHE A O 1
ATOM 1000 N N . GLN A 1 121 ? -8.551 11.098 5.719 1.00 93.94 121 GLN A N 1
ATOM 1001 C CA . GLN A 1 121 ? -9.798 10.356 5.505 1.00 93.94 121 GLN A CA 1
ATOM 1002 C C . GLN A 1 121 ? -9.564 9.073 4.706 1.00 93.94 121 GLN A C 1
ATOM 1004 O O . GLN A 1 121 ? -10.059 8.003 5.072 1.00 93.94 121 GLN A O 1
ATOM 1009 N N . GLU A 1 122 ? -8.749 9.137 3.657 1.00 94.94 122 GLU A N 1
ATOM 1010 C CA . GLU A 1 122 ? -8.460 7.967 2.839 1.00 94.94 122 GLU A CA 1
ATOM 1011 C C . GLU A 1 122 ? -7.574 6.941 3.561 1.00 94.94 122 GLU A C 1
ATOM 1013 O O . GLU A 1 122 ? -7.838 5.737 3.485 1.00 94.94 122 GLU A O 1
ATOM 1018 N N . VAL A 1 123 ? -6.590 7.388 4.353 1.00 96.81 123 VAL A N 1
ATOM 1019 C CA . VAL A 1 123 ? -5.818 6.510 5.248 1.00 96.81 123 VAL A CA 1
ATOM 1020 C C . VAL A 1 123 ? -6.755 5.768 6.202 1.00 96.81 123 VAL A C 1
ATOM 1022 O O . VAL A 1 123 ? -6.650 4.547 6.326 1.00 96.81 123 VAL A O 1
ATOM 1025 N N . MET A 1 124 ? -7.684 6.478 6.852 1.00 97.50 124 MET A N 1
ATOM 1026 C CA . MET A 1 124 ? -8.654 5.877 7.774 1.00 97.50 124 MET A CA 1
ATOM 1027 C C . MET A 1 124 ? -9.565 4.874 7.057 1.00 97.50 124 MET A C 1
ATOM 1029 O O . MET A 1 124 ? -9.760 3.762 7.546 1.00 97.50 124 MET A O 1
ATOM 1033 N N . THR A 1 125 ? -10.052 5.225 5.866 1.00 95.25 125 THR A N 1
ATOM 1034 C CA . THR A 1 125 ? -10.928 4.371 5.052 1.00 95.25 125 THR A CA 1
ATOM 1035 C C . THR A 1 125 ? -10.229 3.076 4.646 1.00 95.25 125 THR A C 1
ATOM 1037 O O . THR A 1 125 ? -10.763 1.987 4.866 1.00 95.25 125 THR A O 1
ATOM 1040 N N . ARG A 1 126 ? -9.000 3.149 4.118 1.00 95.88 126 ARG A N 1
ATOM 1041 C CA . ARG A 1 126 ? -8.203 1.963 3.741 1.00 95.88 126 ARG A CA 1
ATOM 1042 C C . ARG A 1 126 ? -7.813 1.115 4.953 1.00 95.88 126 ARG A C 1
ATOM 1044 O O . ARG A 1 126 ? -7.698 -0.107 4.848 1.00 95.88 126 ARG A O 1
ATOM 1051 N N . LEU A 1 127 ? -7.606 1.750 6.107 1.00 96.38 127 LEU A N 1
ATOM 1052 C CA . LEU A 1 127 ? -7.288 1.046 7.342 1.00 96.38 127 LEU A CA 1
ATOM 1053 C C . LEU A 1 127 ? -8.487 0.225 7.844 1.00 96.38 127 LEU A C 1
ATOM 1055 O O . LEU A 1 127 ? -8.324 -0.961 8.125 1.00 96.38 127 LEU A O 1
ATOM 1059 N N . ILE A 1 128 ? -9.681 0.829 7.884 1.00 94.62 128 ILE A N 1
ATOM 1060 C CA . ILE A 1 128 ? -10.931 0.202 8.353 1.00 94.62 128 ILE A CA 1
ATOM 1061 C C . ILE A 1 128 ? -11.455 -0.863 7.372 1.00 94.62 128 ILE A C 1
ATOM 1063 O O . ILE A 1 128 ? -11.905 -1.924 7.803 1.00 94.62 128 ILE A O 1
ATOM 1067 N N . SER A 1 129 ? -11.387 -0.603 6.062 1.00 90.75 129 SER A N 1
ATOM 1068 C CA . SER A 1 129 ? -11.999 -1.455 5.023 1.00 90.75 129 SER A CA 1
ATOM 1069 C C . SER A 1 129 ? -11.286 -2.784 4.761 1.00 90.75 129 SER A C 1
ATOM 1071 O O . SER A 1 129 ? -11.859 -3.655 4.111 1.00 90.75 129 SER A O 1
ATOM 1073 N N . GLY A 1 130 ? -10.057 -2.981 5.246 1.00 88.56 130 GLY A N 1
ATOM 1074 C CA . GLY A 1 130 ? -9.380 -4.262 5.017 1.00 88.56 130 GLY A CA 1
ATOM 1075 C C . GLY A 1 130 ? -8.043 -4.472 5.715 1.00 88.56 130 GLY A C 1
ATOM 1076 O O . GLY A 1 130 ? -7.619 -5.613 5.911 1.00 88.56 130 GLY A O 1
ATOM 1077 N N . LYS A 1 131 ? -7.314 -3.407 6.069 1.00 93.19 131 LYS A N 1
ATOM 1078 C CA . LYS A 1 131 ? -5.983 -3.579 6.672 1.00 93.19 131 LYS A CA 1
ATOM 1079 C C . LYS A 1 131 ? -6.075 -3.986 8.137 1.00 93.19 131 LYS A C 1
ATOM 1081 O O . LYS A 1 131 ? -5.254 -4.792 8.562 1.00 93.19 131 LYS A O 1
ATOM 1086 N N . ILE A 1 132 ? -7.059 -3.489 8.885 1.00 95.38 132 ILE A N 1
ATOM 1087 C CA . ILE A 1 132 ? -7.202 -3.830 10.302 1.00 95.38 132 ILE A CA 1
ATOM 1088 C C . ILE A 1 132 ? -7.544 -5.310 10.520 1.00 95.38 132 ILE A C 1
ATOM 1090 O O . ILE A 1 132 ? -6.992 -5.918 11.429 1.00 95.38 132 ILE A O 1
ATOM 1094 N N . GLN A 1 133 ? -8.335 -5.923 9.637 1.00 93.75 133 GLN A N 1
ATOM 1095 C CA . GLN A 1 133 ? -8.648 -7.356 9.677 1.00 93.75 133 GLN A CA 1
ATOM 1096 C C . GLN A 1 133 ? -7.375 -8.192 9.465 1.00 93.75 133 GLN A C 1
ATOM 1098 O O . GLN A 1 133 ? -7.087 -9.121 10.211 1.00 93.75 133 GLN A O 1
ATOM 1103 N N . ARG A 1 134 ? -6.514 -7.786 8.521 1.00 93.62 134 ARG A N 1
ATOM 1104 C CA . ARG A 1 134 ? -5.208 -8.442 8.321 1.00 93.62 134 ARG A CA 1
ATOM 1105 C C . ARG A 1 134 ? -4.270 -8.263 9.514 1.00 93.62 134 ARG A C 1
ATOM 1107 O O . ARG A 1 134 ? -3.471 -9.152 9.792 1.00 93.62 134 ARG A O 1
ATOM 1114 N N . ILE A 1 135 ? -4.318 -7.108 10.184 1.00 93.31 135 ILE A N 1
ATOM 1115 C CA . ILE A 1 135 ? -3.563 -6.877 11.424 1.00 93.31 135 ILE A CA 1
ATOM 1116 C C . ILE A 1 135 ? -4.082 -7.820 12.513 1.00 93.31 135 ILE A C 1
ATOM 1118 O O . ILE A 1 135 ? -3.274 -8.477 13.157 1.00 93.31 135 ILE A O 1
ATOM 1122 N N . GLN A 1 136 ? -5.400 -7.926 12.682 1.00 93.75 136 GLN A N 1
ATOM 1123 C CA . GLN A 1 136 ? -6.045 -8.820 13.644 1.00 93.75 136 GLN A CA 1
ATOM 1124 C C . GLN A 1 136 ? -5.618 -10.284 13.447 1.00 93.75 136 GLN A C 1
ATOM 1126 O O . GLN A 1 136 ? -5.272 -10.944 14.420 1.00 93.75 136 GLN A O 1
ATOM 1131 N N . GLU A 1 137 ? -5.583 -10.778 12.207 1.00 92.12 137 GLU A N 1
ATOM 1132 C CA . GLU A 1 137 ? -5.180 -12.159 11.892 1.00 92.12 137 GLU A CA 1
ATOM 1133 C C . GLU A 1 137 ? -3.692 -12.440 12.153 1.00 92.12 137 GLU A C 1
ATOM 1135 O O . GLU A 1 137 ? -3.310 -13.572 12.444 1.00 92.12 137 GLU A O 1
ATOM 1140 N N . ARG A 1 138 ? -2.831 -11.428 11.998 1.00 91.06 138 ARG A N 1
ATOM 1141 C CA . ARG A 1 138 ? -1.367 -11.603 11.997 1.00 91.06 138 ARG A CA 1
ATOM 1142 C C . ARG A 1 138 ? -0.685 -11.156 13.280 1.00 91.06 138 ARG A C 1
ATOM 1144 O O . ARG A 1 138 ? 0.470 -11.517 13.502 1.00 91.06 138 ARG A O 1
ATOM 1151 N N . PHE A 1 139 ? -1.335 -10.318 14.079 1.00 89.75 139 PHE A N 1
ATOM 1152 C CA . PHE A 1 139 ? -0.722 -9.755 15.270 1.00 89.75 139 PHE A CA 1
ATOM 1153 C C . PHE A 1 139 ? -0.706 -10.784 16.403 1.00 89.75 139 PHE A C 1
ATOM 1155 O O . PHE A 1 139 ? -1.733 -11.115 16.993 1.00 89.75 139 PHE A O 1
ATOM 1162 N N . ASP A 1 140 ? 0.488 -11.274 16.724 1.00 85.88 140 ASP A N 1
ATOM 1163 C CA . ASP A 1 140 ? 0.683 -12.270 17.769 1.00 85.88 140 ASP A CA 1
ATOM 1164 C C . ASP A 1 140 ? 0.855 -11.623 19.156 1.00 85.88 140 ASP A C 1
ATOM 1166 O O . ASP A 1 140 ? 1.903 -11.072 19.502 1.00 85.88 140 ASP A O 1
ATOM 1170 N N . PHE A 1 141 ? -0.174 -11.754 19.998 1.00 81.06 141 PHE A N 1
ATOM 1171 C CA . PHE A 1 141 ? -0.153 -11.314 21.398 1.00 81.06 141 PHE A CA 1
ATOM 1172 C C . PHE A 1 141 ? 0.757 -12.154 22.313 1.00 81.06 141 PHE A C 1
ATOM 1174 O O . PHE A 1 141 ? 0.995 -11.770 23.470 1.00 81.06 141 PHE A O 1
ATOM 1181 N N . THR A 1 142 ? 1.236 -13.307 21.841 1.00 79.94 142 THR A N 1
ATOM 1182 C CA . THR A 1 142 ? 2.044 -14.266 22.607 1.00 79.94 142 THR A CA 1
ATOM 1183 C C . THR A 1 142 ? 3.547 -14.065 22.443 1.00 79.94 142 THR A C 1
ATOM 1185 O O . THR A 1 142 ? 4.316 -14.707 23.159 1.00 79.94 142 THR A O 1
ATOM 1188 N N . TYR A 1 143 ? 3.983 -13.133 21.590 1.00 75.50 143 TYR A N 1
ATOM 1189 C CA . TYR A 1 143 ? 5.397 -12.899 21.305 1.00 75.50 143 TYR A CA 1
ATOM 1190 C C . TYR A 1 143 ? 6.186 -12.478 22.567 1.00 75.50 143 TYR A C 1
ATOM 1192 O O . TYR A 1 143 ? 6.188 -11.321 22.987 1.00 75.50 143 TYR A O 1
ATOM 1200 N N . LYS A 1 144 ? 6.866 -13.449 23.200 1.00 61.38 144 LYS A N 1
ATOM 1201 C CA . LYS A 1 144 ? 7.514 -13.338 24.527 1.00 61.38 144 LYS A CA 1
ATOM 1202 C C . LYS A 1 144 ? 8.810 -12.516 24.562 1.00 61.38 144 LYS A C 1
ATOM 1204 O O . LYS A 1 144 ? 9.328 -12.272 25.648 1.00 61.38 144 LYS A O 1
ATOM 1209 N N . LYS A 1 145 ? 9.361 -12.110 23.412 1.00 60.34 145 LYS A N 1
ATOM 1210 C CA . LYS A 1 145 ? 10.724 -11.543 23.325 1.00 60.34 145 LYS A CA 1
ATOM 1211 C C . LYS A 1 145 ? 10.881 -10.169 23.998 1.00 60.34 145 LYS A C 1
ATOM 1213 O O . LYS A 1 145 ? 12.002 -9.735 24.225 1.00 60.34 145 LYS A O 1
ATOM 1218 N N . TYR A 1 146 ? 9.783 -9.506 24.352 1.00 54.75 146 TYR A N 1
ATOM 1219 C CA . TYR A 1 146 ? 9.791 -8.170 24.943 1.00 54.75 146 TYR A CA 1
ATOM 1220 C C . TYR A 1 146 ? 9.080 -8.191 26.299 1.00 54.75 146 TYR A C 1
ATOM 1222 O O . TYR A 1 146 ? 7.901 -7.867 26.393 1.00 54.75 146 TYR A O 1
ATOM 1230 N N . LYS A 1 147 ? 9.786 -8.627 27.351 1.00 54.31 147 LYS A N 1
ATOM 1231 C CA . LYS A 1 147 ? 9.263 -8.618 28.731 1.00 54.31 147 LYS A CA 1
ATOM 1232 C C . LYS A 1 147 ? 9.078 -7.200 29.293 1.00 54.31 147 LYS A C 1
ATOM 1234 O O . LYS A 1 147 ? 8.204 -7.020 30.133 1.00 54.31 147 LYS A O 1
ATOM 1239 N N . ASP A 1 148 ? 9.820 -6.218 28.773 1.00 55.09 148 ASP A N 1
ATOM 1240 C CA . ASP A 1 148 ? 9.857 -4.853 29.328 1.00 55.09 148 ASP A CA 1
ATOM 1241 C C . ASP A 1 148 ? 9.104 -3.807 28.488 1.00 55.09 148 ASP A C 1
ATOM 1243 O O . ASP A 1 148 ? 8.790 -2.723 28.974 1.00 55.09 148 ASP A O 1
ATOM 1247 N N . PHE A 1 149 ? 8.768 -4.120 27.232 1.00 56.22 149 PHE A N 1
ATOM 1248 C CA . PHE A 1 149 ? 7.977 -3.234 26.376 1.00 56.22 149 PHE A CA 1
ATOM 1249 C C . PHE A 1 149 ? 6.497 -3.596 26.508 1.00 56.22 149 PHE A C 1
ATOM 1251 O O . PHE A 1 149 ? 6.112 -4.747 26.290 1.00 56.22 149 PHE A O 1
ATOM 1258 N N . SER A 1 150 ? 5.641 -2.628 26.854 1.00 66.38 150 SER A N 1
ATOM 1259 C CA . SER A 1 150 ? 4.202 -2.886 26.951 1.00 66.38 150 SER A CA 1
ATOM 1260 C C . SER A 1 150 ? 3.711 -3.430 25.603 1.00 66.38 150 SER A C 1
ATOM 1262 O O . SER A 1 150 ? 3.968 -2.825 24.565 1.00 66.38 150 SER A O 1
ATOM 1264 N N . LYS A 1 151 ? 3.013 -4.576 25.569 1.00 67.50 151 LYS A N 1
ATOM 1265 C CA . LYS A 1 151 ? 2.534 -5.209 24.311 1.00 67.50 151 LYS A CA 1
ATOM 1266 C C . LYS A 1 151 ? 1.790 -4.231 23.382 1.00 67.50 151 LYS A C 1
ATOM 1268 O O . LYS A 1 151 ? 1.770 -4.396 22.166 1.00 67.50 151 LYS A O 1
ATOM 1273 N N . LYS A 1 152 ? 1.215 -3.184 23.972 1.00 68.69 152 LYS A N 1
ATOM 1274 C CA . LYS A 1 152 ? 0.508 -2.085 23.313 1.00 68.69 152 LYS A CA 1
ATOM 1275 C C . LYS A 1 152 ? 1.441 -1.183 22.495 1.00 68.69 152 LYS A C 1
ATOM 1277 O O . LYS A 1 152 ? 1.091 -0.799 21.387 1.00 68.69 152 LYS A O 1
ATOM 1282 N N . SER A 1 153 ? 2.652 -0.904 22.979 1.00 74.06 153 SER A N 1
ATOM 1283 C CA . SER A 1 153 ? 3.664 -0.152 22.222 1.00 74.06 153 SER A CA 1
ATOM 1284 C C . SER A 1 153 ? 4.127 -0.898 20.961 1.00 74.06 153 SER A C 1
ATOM 1286 O O . SER A 1 153 ? 4.267 -0.278 19.907 1.00 74.06 153 SER A O 1
ATOM 1288 N N . LEU A 1 154 ? 4.243 -2.232 21.023 1.00 84.19 154 LEU A N 1
ATOM 1289 C CA . LEU A 1 154 ? 4.536 -3.076 19.857 1.00 84.19 154 LEU A CA 1
ATOM 1290 C C . LEU A 1 154 ? 3.421 -2.979 18.804 1.00 84.19 154 LEU A C 1
ATOM 1292 O O . LEU A 1 154 ? 3.701 -2.830 17.612 1.00 84.19 154 LEU A O 1
ATOM 1296 N N . PHE A 1 155 ? 2.159 -3.018 19.247 1.00 90.69 155 PHE A N 1
ATOM 1297 C CA . PHE A 1 155 ? 1.014 -2.823 18.359 1.00 90.69 155 PHE A CA 1
ATOM 1298 C C . PHE A 1 155 ? 1.038 -1.436 17.714 1.00 90.69 155 PHE A C 1
ATOM 1300 O O . PHE A 1 155 ? 0.901 -1.339 16.498 1.00 90.69 155 PHE A O 1
ATOM 1307 N N . THR A 1 156 ? 1.275 -0.372 18.492 1.00 91.88 156 THR A N 1
ATOM 1308 C CA . THR A 1 156 ? 1.398 0.993 17.961 1.00 91.88 156 THR A CA 1
ATOM 1309 C C . THR A 1 156 ? 2.444 1.058 16.851 1.00 91.88 156 THR A C 1
ATOM 1311 O O . THR A 1 156 ? 2.155 1.569 15.772 1.00 91.88 156 THR A O 1
ATOM 1314 N N . SER A 1 157 ? 3.640 0.497 17.059 1.00 91.19 157 SER A N 1
ATOM 1315 C CA . SER A 1 157 ? 4.681 0.462 16.025 1.00 91.19 157 SER A CA 1
ATOM 1316 C C . SER A 1 157 ? 4.221 -0.278 14.766 1.00 91.19 157 SER A C 1
ATOM 1318 O O . SER A 1 157 ? 4.393 0.229 13.657 1.00 91.19 157 SER A O 1
ATOM 1320 N N . TYR A 1 158 ? 3.599 -1.447 14.926 1.00 92.94 158 TYR A N 1
ATOM 1321 C CA . TYR A 1 158 ? 3.097 -2.249 13.810 1.00 92.94 158 TYR A CA 1
ATOM 1322 C C . TYR A 1 158 ? 1.993 -1.531 13.015 1.00 92.94 158 TYR A C 1
ATOM 1324 O O . TYR A 1 158 ? 2.038 -1.457 11.780 1.00 92.94 158 TYR A O 1
ATOM 1332 N N . LEU A 1 159 ? 1.036 -0.931 13.724 1.00 95.62 159 LEU A N 1
ATOM 1333 C CA . LEU A 1 159 ? -0.030 -0.129 13.138 1.00 95.62 159 LEU A CA 1
ATOM 1334 C C . LEU A 1 159 ? 0.547 1.066 12.374 1.00 95.62 159 LEU A C 1
ATOM 1336 O O . LEU A 1 159 ? 0.162 1.302 11.231 1.00 95.62 159 LEU A O 1
ATOM 1340 N N . MET A 1 160 ? 1.515 1.782 12.952 1.00 95.94 160 MET A N 1
ATOM 1341 C CA . MET A 1 160 ? 2.110 2.956 12.311 1.00 95.94 160 MET A CA 1
ATOM 1342 C C . MET A 1 160 ? 2.927 2.620 11.064 1.00 95.94 160 MET A C 1
ATOM 1344 O O . MET A 1 160 ? 2.927 3.404 10.115 1.00 95.94 160 MET A O 1
ATOM 1348 N N . VAL A 1 161 ? 3.576 1.452 11.008 1.00 94.81 161 VAL A N 1
ATOM 1349 C CA . VAL A 1 161 ? 4.191 0.959 9.763 1.00 94.81 161 VAL A CA 1
ATOM 1350 C C . VAL A 1 161 ? 3.123 0.748 8.690 1.00 94.81 161 VAL A C 1
ATOM 1352 O O . VAL A 1 161 ? 3.311 1.161 7.544 1.00 94.81 161 VAL A O 1
ATOM 1355 N N . THR A 1 162 ? 1.980 0.169 9.061 1.00 95.94 162 THR A N 1
ATOM 1356 C CA . THR A 1 162 ? 0.857 -0.034 8.136 1.00 95.94 162 THR A CA 1
ATOM 1357 C C . THR A 1 162 ? 0.293 1.300 7.644 1.00 95.94 162 THR A C 1
ATOM 1359 O O . THR A 1 162 ? 0.166 1.494 6.437 1.00 95.94 162 THR A O 1
ATOM 1362 N N . VAL A 1 163 ? 0.040 2.248 8.550 1.00 97.31 163 VAL A N 1
ATOM 1363 C CA . VAL A 1 163 ? -0.424 3.610 8.235 1.00 97.31 163 VAL A CA 1
ATOM 1364 C C . VAL A 1 163 ? 0.550 4.330 7.306 1.00 97.31 163 VAL A C 1
ATOM 1366 O O . VAL A 1 163 ? 0.130 4.915 6.311 1.00 97.31 163 VAL A O 1
ATOM 1369 N N . ARG A 1 164 ? 1.859 4.250 7.579 1.00 95.44 164 ARG A N 1
ATOM 1370 C CA . ARG A 1 164 ? 2.892 4.833 6.716 1.00 95.44 164 ARG A CA 1
ATOM 1371 C C . ARG A 1 164 ? 2.840 4.252 5.307 1.00 95.44 164 ARG A C 1
ATOM 1373 O O . ARG A 1 164 ? 2.968 5.009 4.353 1.00 95.44 164 ARG A O 1
ATOM 1380 N N . ASN A 1 165 ? 2.680 2.939 5.169 1.00 94.19 165 ASN A N 1
ATOM 1381 C CA . ASN A 1 165 ? 2.611 2.304 3.855 1.00 94.19 165 ASN A CA 1
ATOM 1382 C C . ASN A 1 165 ? 1.370 2.766 3.083 1.00 94.19 165 ASN A C 1
ATOM 1384 O O . ASN A 1 165 ? 1.509 3.192 1.944 1.00 94.19 165 ASN A O 1
ATOM 1388 N N . ILE A 1 166 ? 0.200 2.795 3.735 1.00 95.56 166 ILE A N 1
ATOM 1389 C CA . ILE A 1 166 ? -1.037 3.323 3.135 1.00 95.56 166 ILE A CA 1
ATOM 1390 C C . ILE A 1 166 ? -0.843 4.774 2.677 1.00 95.56 166 ILE A C 1
ATOM 1392 O O . ILE A 1 166 ? -1.195 5.113 1.552 1.00 95.56 166 ILE A O 1
ATOM 1396 N N . TYR A 1 167 ? -0.257 5.621 3.528 1.00 95.25 167 TYR A N 1
ATOM 1397 C CA . TYR A 1 167 ? 0.047 7.010 3.186 1.00 95.25 167 TYR A CA 1
ATOM 1398 C C . TYR A 1 167 ? 0.940 7.105 1.940 1.00 95.25 167 TYR A C 1
ATOM 1400 O O . TYR A 1 167 ? 0.620 7.848 1.019 1.00 95.25 167 TYR A O 1
ATOM 1408 N N . MET A 1 168 ? 2.032 6.334 1.879 1.00 88.94 168 MET A N 1
ATOM 1409 C CA . MET A 1 168 ? 2.932 6.339 0.718 1.00 88.94 168 MET A CA 1
ATOM 1410 C C . MET A 1 168 ? 2.226 5.890 -0.564 1.00 88.94 168 MET A C 1
ATOM 1412 O O . MET A 1 168 ? 2.506 6.446 -1.623 1.00 88.94 168 MET A O 1
ATOM 1416 N N . ASP A 1 169 ? 1.326 4.913 -0.475 1.00 88.31 169 ASP A N 1
ATOM 1417 C CA . ASP A 1 169 ? 0.549 4.442 -1.622 1.00 88.31 169 ASP A CA 1
ATOM 1418 C C . ASP A 1 169 ? -0.402 5.541 -2.125 1.00 88.31 169 ASP A C 1
ATOM 1420 O O . ASP A 1 169 ? -0.395 5.847 -3.314 1.00 88.31 169 ASP A O 1
ATOM 1424 N N . ILE A 1 170 ? -1.109 6.238 -1.224 1.00 89.81 170 ILE A N 1
ATOM 1425 C CA . ILE A 1 170 ? -1.982 7.373 -1.581 1.00 89.81 170 ILE A CA 1
ATOM 1426 C C . ILE A 1 170 ? -1.193 8.495 -2.265 1.00 89.81 170 ILE A C 1
ATOM 1428 O O . ILE A 1 170 ? -1.633 9.016 -3.286 1.00 89.81 170 ILE A O 1
ATOM 1432 N N . ILE A 1 171 ? -0.025 8.873 -1.731 1.00 87.56 171 ILE A N 1
ATOM 1433 C CA . ILE A 1 171 ? 0.804 9.926 -2.340 1.00 87.56 171 ILE A CA 1
ATOM 1434 C C . ILE A 1 171 ? 1.257 9.525 -3.745 1.00 87.56 171 ILE A C 1
ATOM 1436 O O . ILE A 1 171 ? 1.197 10.341 -4.662 1.00 87.56 171 ILE A O 1
ATOM 1440 N N . ARG A 1 172 ? 1.673 8.268 -3.941 1.00 80.50 172 ARG A N 1
ATOM 1441 C CA . ARG A 1 172 ? 2.051 7.767 -5.271 1.00 80.50 172 ARG A CA 1
ATOM 1442 C C . ARG A 1 172 ? 0.879 7.828 -6.243 1.00 80.50 172 ARG A C 1
ATOM 1444 O O . ARG A 1 172 ? 1.043 8.343 -7.341 1.00 80.50 172 ARG A O 1
ATOM 1451 N N . GLU A 1 173 ? -0.293 7.356 -5.831 1.00 81.69 173 GLU A N 1
ATOM 1452 C CA . GLU A 1 173 ? -1.501 7.368 -6.661 1.00 81.69 173 GLU A CA 1
ATOM 1453 C C . GLU A 1 173 ? -1.954 8.795 -7.012 1.00 81.69 173 GLU A C 1
ATOM 1455 O O . GLU A 1 173 ? -2.336 9.064 -8.151 1.00 81.69 173 GLU A O 1
ATOM 1460 N N . ARG A 1 174 ? -1.876 9.739 -6.065 1.00 79.31 174 ARG A N 1
ATOM 1461 C CA . ARG A 1 174 ? -2.231 11.147 -6.307 1.00 79.31 174 ARG A CA 1
ATOM 1462 C C . ARG A 1 174 ? -1.253 11.850 -7.238 1.00 79.31 174 ARG A C 1
ATOM 1464 O O . ARG A 1 174 ? -1.697 12.563 -8.133 1.00 79.31 174 ARG A O 1
ATOM 1471 N N . ASN A 1 175 ? 0.047 11.615 -7.075 1.00 67.62 175 ASN A N 1
ATOM 1472 C CA . ASN A 1 175 ? 1.053 12.167 -7.982 1.00 67.62 175 ASN A CA 1
ATOM 1473 C C . ASN A 1 175 ? 0.850 11.654 -9.415 1.00 67.62 175 ASN A C 1
ATOM 1475 O O . ASN A 1 175 ? 1.002 12.419 -10.358 1.00 67.62 175 ASN A O 1
ATOM 1479 N N . VAL A 1 176 ? 0.430 10.396 -9.584 1.00 58.41 176 VAL A N 1
ATOM 1480 C CA . VAL A 1 176 ? 0.073 9.841 -10.900 1.00 58.41 176 VAL A CA 1
ATOM 1481 C C . VAL A 1 176 ? -1.172 10.528 -11.486 1.00 58.41 176 VAL A C 1
ATOM 1483 O O . VAL A 1 176 ? -1.173 10.877 -12.666 1.00 58.41 176 VAL A O 1
ATOM 1486 N N . ARG A 1 177 ? -2.211 10.790 -10.677 1.00 56.75 177 ARG A N 1
ATOM 1487 C CA . ARG A 1 177 ? -3.449 11.462 -11.130 1.00 56.75 177 ARG A CA 1
ATOM 1488 C C . ARG A 1 177 ? -3.261 12.935 -11.505 1.00 56.75 177 ARG A C 1
ATOM 1490 O O . ARG A 1 177 ? -3.824 13.372 -12.503 1.00 56.75 177 ARG A O 1
ATOM 1497 N N . LEU A 1 178 ? -2.484 13.704 -10.737 1.00 52.66 178 LEU A N 1
ATOM 1498 C CA . LEU A 1 178 ? -2.251 15.131 -11.023 1.00 52.66 178 LEU A CA 1
ATOM 1499 C C . LEU A 1 178 ? -1.548 15.348 -12.368 1.00 52.66 178 LEU A C 1
ATOM 1501 O O . LEU A 1 178 ? -1.786 16.349 -13.035 1.00 52.66 178 LEU A O 1
ATOM 1505 N N . LEU A 1 179 ? -0.730 14.387 -12.789 1.00 45.53 179 LEU A N 1
ATOM 1506 C CA . LEU A 1 179 ? -0.001 14.446 -14.052 1.00 45.53 179 LEU A CA 1
ATOM 1507 C C . LEU A 1 179 ? -0.858 14.036 -15.264 1.00 45.53 179 LEU A C 1
ATOM 1509 O O . LEU A 1 179 ? -0.383 14.116 -16.391 1.00 45.53 179 LEU A O 1
ATOM 1513 N N . THR A 1 180 ? -2.108 13.595 -15.061 1.00 45.81 180 THR A N 1
ATOM 1514 C CA . THR A 1 180 ? -2.910 12.933 -16.107 1.00 45.81 180 THR A CA 1
ATOM 1515 C C . THR A 1 180 ? -4.349 13.424 -16.252 1.00 45.81 180 THR A C 1
ATOM 1517 O O . THR A 1 180 ? -5.139 12.791 -16.941 1.00 45.81 180 THR A O 1
ATOM 1520 N N . ALA A 1 181 ? -4.692 14.595 -15.705 1.00 45.94 181 ALA A N 1
ATOM 1521 C CA . ALA A 1 181 ? -6.030 15.203 -15.790 1.00 45.94 181 ALA A CA 1
ATOM 1522 C C . ALA A 1 181 ? -6.456 15.707 -17.200 1.00 45.94 181 ALA A C 1
ATOM 1524 O O . ALA A 1 181 ? -7.267 16.625 -17.311 1.00 45.94 181 ALA A O 1
ATOM 1525 N N . GLY A 1 182 ? -5.929 15.123 -18.281 1.00 50.28 182 GLY A N 1
ATOM 1526 C CA . GLY A 1 182 ? -6.391 15.334 -19.655 1.00 50.28 182 GLY A CA 1
ATOM 1527 C C . GLY A 1 182 ? -7.321 14.204 -20.106 1.00 50.28 182 GLY A C 1
ATOM 1528 O O . GLY A 1 182 ? -7.093 13.043 -19.780 1.00 50.28 182 GLY A O 1
ATOM 1529 N N . GLN A 1 183 ? -8.375 14.527 -20.860 1.00 44.59 183 GLN A N 1
ATOM 1530 C CA . GLN A 1 183 ? -9.234 13.526 -21.499 1.00 44.59 183 GLN A CA 1
ATOM 1531 C C . GLN A 1 183 ? -8.423 12.732 -22.529 1.00 44.59 183 GLN A C 1
ATOM 1533 O O . GLN A 1 183 ? -7.955 13.304 -23.512 1.00 44.59 183 GLN A O 1
ATOM 1538 N N . THR A 1 184 ? -8.262 11.427 -22.325 1.00 49.47 184 THR A N 1
ATOM 1539 C CA . THR A 1 184 ? -7.513 10.562 -23.242 1.00 49.47 184 THR A CA 1
ATOM 1540 C C . THR A 1 184 ? -8.419 9.607 -24.009 1.00 49.47 184 THR A C 1
ATOM 1542 O O . THR A 1 184 ? -9.344 9.002 -23.467 1.00 49.47 184 THR A O 1
ATOM 1545 N N . LEU A 1 185 ? -8.157 9.524 -25.315 1.00 50.66 185 LEU A N 1
ATOM 1546 C CA . LEU A 1 185 ? -8.783 8.592 -26.251 1.00 50.66 185 LEU A CA 1
ATOM 1547 C C . LEU A 1 185 ? -8.233 7.165 -26.044 1.00 50.66 185 LEU A C 1
ATOM 1549 O O . LEU A 1 185 ? -7.126 7.010 -25.523 1.00 50.66 185 LEU A O 1
ATOM 1553 N N . PRO A 1 186 ? -8.960 6.117 -26.476 1.00 52.34 186 PRO A N 1
ATOM 1554 C CA . PRO A 1 186 ? -8.480 4.736 -26.414 1.00 52.34 186 PRO A CA 1
ATOM 1555 C C . PRO A 1 186 ? -7.184 4.563 -27.222 1.00 52.34 186 PRO A C 1
ATOM 1557 O O . PRO A 1 186 ? -7.149 4.852 -28.418 1.00 52.34 186 PRO A O 1
ATOM 1560 N N . ILE A 1 187 ? -6.115 4.081 -26.580 1.00 54.22 187 ILE A N 1
ATOM 1561 C CA . ILE A 1 187 ? -4.769 4.030 -27.179 1.00 54.22 187 ILE A CA 1
ATOM 1562 C C . ILE A 1 187 ? -4.667 3.064 -28.366 1.00 54.22 187 ILE A C 1
ATOM 1564 O O . ILE A 1 187 ? -3.869 3.286 -29.277 1.00 54.22 187 ILE A O 1
ATOM 1568 N N . ASP A 1 188 ? -5.500 2.021 -28.383 1.00 53.75 188 ASP A N 1
ATOM 1569 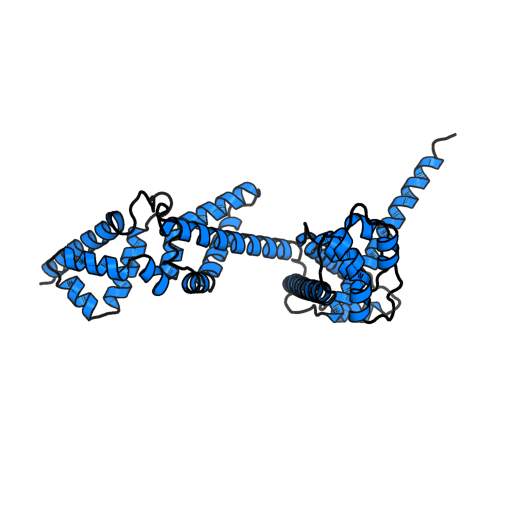C CA . ASP A 1 188 ? -5.502 1.015 -29.445 1.00 53.75 188 ASP A CA 1
ATOM 1570 C C . ASP A 1 188 ? -5.887 1.646 -30.800 1.00 53.75 188 ASP A C 1
ATOM 1572 O O . ASP A 1 188 ? -5.270 1.343 -31.820 1.00 53.75 188 ASP A O 1
ATOM 1576 N N . GLU A 1 189 ? -6.791 2.638 -30.812 1.00 57.66 189 GLU A N 1
ATOM 1577 C CA . GLU A 1 189 ? -7.124 3.396 -32.029 1.00 57.66 189 GLU A CA 1
ATOM 1578 C C . GLU A 1 189 ? -5.990 4.327 -32.485 1.00 57.66 189 GLU A C 1
ATOM 1580 O O . GLU A 1 189 ? -5.871 4.639 -33.672 1.00 57.66 189 GLU A O 1
ATOM 1585 N N . VAL A 1 190 ? -5.151 4.791 -31.555 1.00 55.69 190 VAL A N 1
ATOM 1586 C CA . VAL A 1 190 ? -4.029 5.693 -31.850 1.00 55.69 190 VAL A CA 1
ATOM 1587 C C . VAL A 1 190 ? -2.889 4.913 -32.502 1.00 55.69 190 VAL A C 1
ATOM 1589 O O . VAL A 1 190 ? -2.352 5.357 -33.519 1.00 55.69 190 VAL A O 1
ATOM 1592 N N . PHE A 1 191 ? -2.555 3.729 -31.978 1.00 55.47 191 PHE A N 1
ATOM 1593 C CA . PHE A 1 191 ? -1.491 2.889 -32.535 1.00 55.47 191 PHE A CA 1
ATOM 1594 C C . PHE A 1 191 ? -1.845 2.318 -33.912 1.00 55.47 191 PHE A C 1
ATOM 1596 O O . PHE A 1 191 ? -0.997 2.321 -34.805 1.00 55.47 191 PHE A O 1
ATOM 1603 N N . GLU A 1 192 ? -3.097 1.909 -34.136 1.00 62.44 192 GLU A N 1
ATOM 1604 C CA . GLU A 1 192 ? -3.535 1.421 -35.451 1.00 62.44 192 GLU A CA 1
ATOM 1605 C C . GLU A 1 192 ? -3.503 2.520 -36.527 1.00 62.44 192 GLU A C 1
ATOM 1607 O O . GLU A 1 192 ? -3.150 2.255 -37.680 1.00 62.44 192 GLU A O 1
ATOM 1612 N N . ARG A 1 193 ? -3.785 3.778 -36.158 1.00 50.69 193 ARG A N 1
ATOM 1613 C CA . ARG A 1 193 ? -3.762 4.921 -37.090 1.00 50.69 193 ARG A CA 1
ATOM 1614 C C . ARG A 1 193 ? -2.357 5.446 -37.403 1.00 50.69 193 ARG A C 1
ATOM 1616 O O . ARG A 1 193 ? -2.184 6.079 -38.442 1.00 50.69 193 ARG A O 1
ATOM 1623 N N . CYS A 1 194 ? -1.353 5.186 -36.563 1.00 49.03 194 CYS A N 1
ATOM 1624 C CA . CYS A 1 194 ? 0.021 5.668 -36.781 1.00 49.03 194 CYS A CA 1
ATOM 1625 C C . CYS A 1 194 ? 0.825 4.864 -37.814 1.00 49.03 194 CYS A C 1
ATOM 1627 O O . CYS A 1 194 ? 1.836 5.354 -38.305 1.00 49.03 194 CYS A O 1
ATOM 1629 N N . ASN A 1 195 ? 0.364 3.675 -38.214 1.00 51.56 195 ASN A N 1
ATOM 1630 C CA . ASN A 1 195 ? 1.003 2.903 -39.289 1.00 51.56 195 ASN A CA 1
ATOM 1631 C C . ASN A 1 195 ? 0.728 3.456 -40.706 1.00 51.56 195 ASN A C 1
ATOM 1633 O O . ASN A 1 195 ? 1.296 2.959 -41.681 1.00 51.56 195 ASN A O 1
ATOM 1637 N N . TYR A 1 196 ? -0.109 4.490 -40.851 1.00 51.81 196 TYR A N 1
ATOM 1638 C CA . TYR A 1 196 ? -0.299 5.199 -42.117 1.00 51.81 196 TYR A CA 1
ATOM 1639 C C . TYR A 1 196 ? 0.710 6.350 -42.239 1.00 51.81 196 TYR A C 1
ATOM 1641 O O . TYR A 1 196 ? 0.783 7.213 -41.375 1.00 51.81 196 TYR A O 1
ATOM 1649 N N . LYS A 1 197 ? 1.460 6.381 -43.351 1.00 51.09 197 LYS A N 1
ATOM 1650 C CA . LYS A 1 197 ? 2.575 7.301 -43.689 1.00 51.09 197 LYS A CA 1
ATOM 1651 C C . LYS A 1 197 ? 2.257 8.816 -43.719 1.00 51.09 197 LYS A C 1
ATOM 1653 O O . LYS A 1 197 ? 3.045 9.590 -44.252 1.00 51.09 197 LYS A O 1
ATOM 1658 N N . GLY A 1 198 ? 1.135 9.254 -43.160 1.00 52.81 198 GLY A N 1
ATOM 1659 C CA . GLY A 1 198 ? 0.866 10.651 -42.841 1.00 52.81 198 GLY A CA 1
ATOM 1660 C C . GLY A 1 198 ? 0.678 10.783 -41.335 1.00 52.81 198 GLY A C 1
ATOM 1661 O O . GLY A 1 198 ? -0.431 10.575 -40.847 1.00 52.81 198 GLY A O 1
ATOM 1662 N N . GLU A 1 199 ? 1.744 11.101 -40.596 1.00 54.41 199 GLU A N 1
ATOM 1663 C CA . GLU A 1 199 ? 1.638 11.394 -39.163 1.00 54.41 199 GLU A CA 1
ATOM 1664 C C . GLU A 1 199 ? 0.725 12.610 -38.967 1.00 54.41 199 GLU A C 1
ATOM 1666 O O . GLU A 1 199 ? 1.109 13.759 -39.183 1.00 54.41 199 GLU A O 1
ATOM 1671 N N . ASN A 1 200 ? -0.516 12.357 -38.558 1.00 71.19 200 ASN A N 1
ATOM 1672 C CA . ASN A 1 200 ? -1.403 13.406 -38.089 1.00 71.19 200 ASN A CA 1
ATOM 1673 C C . ASN A 1 200 ? -0.781 14.009 -36.817 1.00 71.19 200 ASN A C 1
ATOM 1675 O O . ASN A 1 200 ? -0.530 13.283 -35.854 1.00 71.19 200 ASN A O 1
ATOM 1679 N N . MET A 1 201 ? -0.538 15.324 -36.806 1.00 73.81 201 MET A N 1
ATOM 1680 C CA . MET A 1 201 ? 0.038 16.063 -35.672 1.00 73.81 201 MET A CA 1
ATOM 1681 C C . MET A 1 201 ? -0.670 15.745 -34.344 1.00 73.81 201 MET A C 1
ATOM 1683 O O . MET A 1 201 ? -0.025 15.663 -33.300 1.00 73.81 201 MET A O 1
ATOM 1687 N N . MET A 1 202 ? -1.980 15.481 -34.397 1.00 70.81 202 MET A N 1
ATOM 1688 C CA . MET A 1 202 ? -2.765 15.075 -33.234 1.00 70.81 202 MET A CA 1
ATOM 1689 C C . MET A 1 202 ? -2.312 13.726 -32.654 1.00 70.81 202 MET A C 1
ATOM 1691 O O . MET A 1 202 ? -2.159 13.599 -31.443 1.00 70.81 202 MET A O 1
ATOM 1695 N N . ASN A 1 203 ? -2.030 12.729 -33.498 1.00 75.06 203 ASN A N 1
ATOM 1696 C CA . ASN A 1 203 ? -1.548 11.424 -33.039 1.00 75.06 203 ASN A CA 1
ATOM 1697 C C . ASN A 1 203 ? -0.158 11.536 -32.404 1.00 75.06 203 ASN A C 1
ATOM 1699 O O . ASN A 1 203 ? 0.123 10.865 -31.413 1.00 75.06 203 ASN A O 1
ATOM 1703 N N . ARG A 1 204 ? 0.704 12.413 -32.940 1.00 80.25 204 ARG A N 1
ATOM 1704 C CA . ARG A 1 204 ? 2.036 12.654 -32.374 1.00 80.25 204 ARG A CA 1
ATOM 1705 C C . ARG A 1 204 ? 1.949 13.215 -30.957 1.00 80.25 204 ARG A C 1
ATOM 1707 O O . ARG A 1 204 ? 2.615 12.666 -30.084 1.00 80.25 204 ARG A O 1
ATOM 1714 N N . LEU A 1 205 ? 1.090 14.217 -30.743 1.00 78.88 205 LEU A N 1
ATOM 1715 C CA . LEU A 1 205 ? 0.835 14.811 -29.426 1.00 78.88 205 LEU A CA 1
ATOM 1716 C C . LEU A 1 205 ? 0.296 13.785 -28.426 1.00 78.88 205 LEU A C 1
ATOM 1718 O O . LEU A 1 205 ? 0.739 13.767 -27.282 1.00 78.88 205 LEU A O 1
ATOM 1722 N N . VAL A 1 206 ? -0.623 12.913 -28.851 1.00 82.38 206 VAL A N 1
ATOM 1723 C CA . VAL A 1 206 ? -1.145 11.849 -27.980 1.00 82.38 206 VAL A CA 1
ATOM 1724 C C . VAL A 1 206 ? -0.037 10.865 -27.604 1.00 82.38 206 VAL A C 1
ATOM 1726 O O . VAL A 1 206 ? 0.121 10.557 -26.428 1.00 82.38 206 VAL A O 1
ATOM 1729 N N . ILE A 1 207 ? 0.781 10.414 -28.561 1.00 86.06 207 ILE A N 1
ATOM 1730 C CA . ILE A 1 207 ? 1.911 9.521 -28.254 1.00 86.06 207 ILE A CA 1
ATOM 1731 C C . ILE A 1 207 ? 2.906 10.199 -27.306 1.00 86.06 207 ILE A C 1
ATOM 1733 O O . ILE A 1 207 ? 3.366 9.554 -26.370 1.00 86.06 207 ILE A O 1
ATOM 1737 N N . ASP A 1 208 ? 3.217 11.482 -27.507 1.00 85.69 208 ASP A N 1
ATOM 1738 C CA . ASP A 1 208 ? 4.115 12.220 -26.612 1.00 85.69 208 ASP A CA 1
ATOM 1739 C C . ASP A 1 208 ? 3.547 12.280 -25.187 1.00 85.69 208 ASP A C 1
ATOM 1741 O O . ASP A 1 208 ? 4.262 11.994 -24.229 1.00 85.69 208 ASP A O 1
ATOM 1745 N N . GLN A 1 209 ? 2.244 12.538 -25.036 1.00 85.69 209 GLN A N 1
ATOM 1746 C CA . GLN A 1 209 ? 1.579 12.495 -23.732 1.00 85.69 209 GLN A CA 1
ATOM 1747 C C . GLN A 1 209 ? 1.661 11.110 -23.076 1.00 85.69 209 GLN A C 1
ATOM 1749 O O . GLN A 1 209 ? 1.971 11.012 -21.890 1.00 85.69 209 GLN A O 1
ATOM 1754 N N . GLU A 1 210 ? 1.416 10.027 -23.814 1.00 91.12 210 GLU A N 1
ATOM 1755 C CA . GLU A 1 210 ? 1.503 8.671 -23.254 1.00 91.12 210 GLU A CA 1
ATOM 1756 C C . GLU A 1 210 ? 2.957 8.268 -22.928 1.00 91.12 210 GLU A C 1
ATOM 1758 O O . GLU A 1 210 ? 3.207 7.591 -21.926 1.00 91.12 210 GLU A O 1
ATOM 1763 N N . CYS A 1 211 ? 3.938 8.737 -23.703 1.00 92.38 211 CYS A N 1
ATOM 1764 C CA . CYS A 1 211 ? 5.363 8.594 -23.399 1.00 92.38 211 CYS A CA 1
ATOM 1765 C C . CYS A 1 211 ? 5.759 9.341 -22.115 1.00 92.38 211 CYS A C 1
ATOM 1767 O O . CYS A 1 211 ? 6.494 8.787 -21.296 1.00 92.38 211 CYS A O 1
ATOM 1769 N N . GLU A 1 212 ? 5.245 10.553 -21.893 1.00 86.38 212 GLU A N 1
ATOM 1770 C CA . GLU A 1 212 ? 5.457 11.316 -20.653 1.00 86.38 212 GLU A CA 1
ATOM 1771 C C . GLU A 1 212 ? 4.840 10.619 -19.431 1.00 86.38 212 GLU A C 1
ATOM 1773 O O . GLU A 1 212 ? 5.446 10.553 -18.352 1.00 86.38 212 GLU A O 1
ATOM 1778 N N . LYS A 1 213 ? 3.664 10.001 -19.598 1.00 89.00 213 LYS A N 1
ATOM 1779 C CA . LYS A 1 213 ? 3.067 9.156 -18.553 1.00 89.00 213 LYS A CA 1
ATOM 1780 C C . LYS A 1 213 ? 3.956 7.959 -18.235 1.00 89.00 213 LYS A C 1
ATOM 1782 O O . LYS A 1 213 ? 4.216 7.692 -17.060 1.00 89.00 213 LYS A O 1
ATOM 1787 N N . LEU A 1 214 ? 4.467 7.259 -19.251 1.00 94.38 214 LEU A N 1
ATOM 1788 C CA . LEU A 1 214 ? 5.405 6.154 -19.045 1.00 94.38 214 LEU A CA 1
ATOM 1789 C C . LEU A 1 214 ? 6.688 6.630 -18.348 1.00 94.38 214 LEU A C 1
ATOM 1791 O O . LEU A 1 214 ? 7.114 5.993 -17.385 1.00 94.38 214 LEU A O 1
ATOM 1795 N N . HIS A 1 215 ? 7.266 7.763 -18.759 1.00 91.50 215 HIS A N 1
ATOM 1796 C CA . HIS A 1 215 ? 8.437 8.356 -18.105 1.00 91.50 215 HIS A CA 1
ATOM 1797 C C . HIS A 1 215 ? 8.191 8.607 -16.612 1.00 91.50 215 HIS A C 1
ATOM 1799 O O . HIS A 1 215 ? 8.992 8.211 -15.759 1.00 91.50 215 HIS A O 1
ATOM 1805 N N . THR A 1 216 ? 7.043 9.203 -16.294 1.00 83.94 216 THR A N 1
ATOM 1806 C CA . THR A 1 216 ? 6.594 9.461 -14.923 1.00 83.94 216 THR A CA 1
ATOM 1807 C C . THR A 1 216 ? 6.482 8.170 -14.116 1.00 83.94 216 THR A C 1
ATOM 1809 O O . THR A 1 216 ? 6.993 8.085 -12.997 1.00 83.94 216 THR A O 1
ATOM 1812 N N . VAL A 1 217 ? 5.851 7.136 -14.679 1.00 89.88 217 VAL A N 1
ATOM 1813 C CA . VAL A 1 217 ? 5.716 5.831 -14.018 1.00 89.88 217 VAL A CA 1
ATOM 1814 C C . VAL A 1 217 ? 7.090 5.198 -13.781 1.00 89.88 217 VAL A C 1
ATOM 1816 O O . VAL A 1 217 ? 7.348 4.690 -12.688 1.00 89.88 217 VAL A O 1
ATOM 1819 N N . LEU A 1 218 ? 8.014 5.282 -14.743 1.00 90.44 218 LEU A N 1
ATOM 1820 C CA . LEU A 1 218 ? 9.386 4.791 -14.582 1.00 90.44 218 LEU A CA 1
ATOM 1821 C C . LEU A 1 218 ? 10.152 5.541 -13.478 1.00 90.44 218 LEU A C 1
ATOM 1823 O O . LEU A 1 218 ? 10.936 4.926 -12.746 1.00 90.44 218 LEU A O 1
ATOM 1827 N N . ALA A 1 219 ? 9.893 6.838 -13.284 1.00 83.81 219 ALA A N 1
ATOM 1828 C CA . ALA A 1 219 ? 10.509 7.633 -12.220 1.00 83.81 219 ALA A CA 1
ATOM 1829 C C . ALA A 1 219 ? 10.136 7.149 -10.802 1.00 83.81 219 ALA A C 1
ATOM 1831 O O . ALA A 1 219 ? 10.933 7.301 -9.870 1.00 83.81 219 ALA A O 1
ATOM 1832 N N . LEU A 1 220 ? 8.990 6.473 -10.630 1.00 80.62 220 LEU A N 1
ATOM 1833 C CA . LEU A 1 220 ? 8.579 5.884 -9.345 1.00 80.62 220 LEU A CA 1
ATOM 1834 C C . LEU A 1 220 ? 9.534 4.778 -8.858 1.00 80.62 220 LEU A C 1
ATOM 1836 O O . LEU A 1 220 ? 9.596 4.490 -7.659 1.00 80.62 220 LEU A O 1
ATOM 1840 N N . TYR A 1 221 ? 10.318 4.181 -9.760 1.00 87.25 221 TYR A N 1
ATOM 1841 C CA . TYR A 1 221 ? 11.226 3.073 -9.462 1.00 87.25 221 TYR A CA 1
ATOM 1842 C C . TYR A 1 221 ? 12.618 3.503 -8.981 1.00 87.25 221 TYR A C 1
ATOM 1844 O O . TYR A 1 221 ? 13.493 2.645 -8.921 1.00 87.25 221 TYR A O 1
ATOM 1852 N N . TYR A 1 222 ? 12.827 4.775 -8.606 1.00 82.19 222 TYR A N 1
ATOM 1853 C CA . TYR A 1 222 ? 14.076 5.410 -8.124 1.00 82.19 222 TYR A CA 1
ATOM 1854 C C . TYR A 1 222 ? 15.318 4.496 -8.030 1.00 82.19 222 TYR A C 1
ATOM 1856 O O . TYR A 1 222 ? 16.189 4.547 -8.891 1.00 82.19 222 TYR A O 1
ATOM 1864 N N . LYS A 1 223 ? 15.397 3.614 -7.016 1.00 84.31 223 LYS A N 1
ATOM 1865 C CA . LYS A 1 223 ? 16.574 2.750 -6.773 1.00 84.31 223 LYS A CA 1
ATOM 1866 C C . LYS A 1 223 ? 16.775 1.645 -7.811 1.00 84.31 223 LYS A C 1
ATOM 1868 O O . LYS A 1 223 ? 17.902 1.248 -8.068 1.00 84.31 223 LYS A O 1
ATOM 1873 N N . SER A 1 224 ? 15.690 1.091 -8.340 1.00 91.50 224 SER A N 1
ATOM 1874 C CA . SER A 1 224 ? 15.707 -0.009 -9.308 1.00 91.50 224 SER A CA 1
ATOM 1875 C C . SER A 1 224 ? 15.512 0.456 -10.749 1.00 91.50 224 SER A C 1
ATOM 1877 O O . SER A 1 224 ? 15.447 -0.394 -11.633 1.00 91.50 224 SER A O 1
ATOM 1879 N N . ARG A 1 225 ? 15.392 1.768 -10.992 1.00 91.12 225 ARG A N 1
ATOM 1880 C CA . ARG A 1 225 ? 15.097 2.323 -12.315 1.00 91.12 225 ARG A CA 1
ATOM 1881 C C . ARG A 1 225 ? 16.129 1.899 -13.371 1.00 91.12 225 ARG A C 1
ATOM 1883 O O . ARG A 1 225 ? 15.684 1.319 -14.353 1.00 91.12 225 ARG A O 1
ATOM 1890 N N . PRO A 1 226 ? 17.457 2.042 -13.174 1.00 94.38 226 PRO A N 1
ATOM 1891 C CA . PRO A 1 226 ? 18.430 1.644 -14.200 1.00 94.38 226 PRO A CA 1
ATOM 1892 C C . PRO A 1 226 ? 18.305 0.165 -14.593 1.00 94.38 226 PRO A C 1
ATOM 1894 O O . PRO A 1 226 ? 18.134 -0.174 -15.762 1.00 94.38 226 PRO A O 1
ATOM 1897 N N . LYS A 1 227 ? 18.240 -0.722 -13.590 1.00 96.75 227 LYS A N 1
ATOM 1898 C CA . LYS A 1 227 ? 18.016 -2.161 -13.786 1.00 96.75 227 LYS A CA 1
ATOM 1899 C C . LYS A 1 227 ? 16.723 -2.449 -14.555 1.00 96.75 227 LYS A C 1
ATOM 1901 O O . LYS A 1 227 ? 16.703 -3.332 -15.412 1.00 96.75 227 LYS A O 1
ATOM 1906 N N . LEU A 1 228 ? 15.637 -1.757 -14.209 1.00 97.44 228 LEU A N 1
ATOM 1907 C CA . LEU A 1 228 ? 14.341 -1.921 -14.858 1.00 97.44 228 LEU A CA 1
ATOM 1908 C C . LEU A 1 228 ? 14.412 -1.494 -16.324 1.00 97.44 228 LEU A C 1
ATOM 1910 O O . LEU A 1 228 ? 14.042 -2.287 -17.179 1.00 97.44 228 LEU A O 1
ATOM 1914 N N . GLU A 1 229 ? 14.942 -0.307 -16.615 1.00 96.25 229 GLU A N 1
ATOM 1915 C CA . GLU A 1 229 ? 15.097 0.207 -17.981 1.00 96.25 229 GLU A CA 1
ATOM 1916 C C . GLU A 1 229 ? 15.951 -0.732 -18.846 1.00 96.25 229 GLU A C 1
ATOM 1918 O O . GLU A 1 229 ? 15.549 -1.083 -19.956 1.00 96.25 229 GLU A O 1
ATOM 1923 N N . LEU A 1 230 ? 17.067 -1.241 -18.309 1.00 97.31 230 LEU A N 1
ATOM 1924 C CA . LEU A 1 230 ? 17.903 -2.239 -18.983 1.00 97.31 230 LEU A CA 1
ATOM 1925 C C . LEU A 1 230 ? 17.108 -3.511 -19.324 1.00 97.31 230 LEU A C 1
ATOM 1927 O O . LEU A 1 230 ? 17.167 -4.017 -20.446 1.00 97.31 230 LEU A O 1
ATOM 1931 N N . CYS A 1 231 ? 16.322 -4.019 -18.370 1.00 98.19 231 CYS A N 1
ATOM 1932 C CA . CYS A 1 231 ? 15.479 -5.198 -18.572 1.00 98.19 231 CYS A CA 1
ATOM 1933 C C . CYS A 1 231 ? 14.338 -4.947 -19.569 1.00 98.19 231 CYS A C 1
ATOM 1935 O O . CYS A 1 231 ? 14.006 -5.844 -20.344 1.00 98.19 231 CYS A O 1
ATOM 1937 N N . LEU A 1 232 ? 13.741 -3.751 -19.562 1.00 97.88 232 LEU A N 1
ATOM 1938 C CA . LEU A 1 232 ? 12.695 -3.352 -20.503 1.00 97.88 232 LEU A CA 1
ATOM 1939 C C . LEU A 1 232 ? 13.241 -3.283 -21.930 1.00 97.88 232 LEU A C 1
ATOM 1941 O O . LEU A 1 232 ? 12.648 -3.883 -22.826 1.00 97.88 232 LEU A O 1
ATOM 1945 N N . LYS A 1 233 ? 14.404 -2.652 -22.133 1.00 97.56 233 LYS A N 1
ATOM 1946 C CA . LYS A 1 233 ? 15.084 -2.612 -23.436 1.00 97.56 233 LYS A CA 1
ATOM 1947 C C . LYS A 1 233 ? 15.411 -4.018 -23.945 1.00 97.56 233 LYS A C 1
ATOM 1949 O O . LYS A 1 233 ? 15.061 -4.354 -25.074 1.00 97.56 233 LYS A O 1
ATOM 1954 N N . LEU A 1 234 ? 15.964 -4.888 -23.093 1.00 97.88 234 LEU A N 1
ATOM 1955 C CA . LEU A 1 234 ? 16.202 -6.300 -23.426 1.00 97.88 234 LEU A CA 1
ATOM 1956 C C . LEU A 1 234 ? 14.906 -7.031 -23.819 1.00 97.88 234 LEU A C 1
ATOM 1958 O O . LEU A 1 234 ? 14.848 -7.712 -24.848 1.00 97.88 234 LEU A O 1
ATOM 1962 N N . LYS A 1 235 ? 13.834 -6.872 -23.035 1.00 97.25 235 LYS A N 1
ATOM 1963 C CA . LYS A 1 235 ? 12.521 -7.480 -23.300 1.00 97.25 235 LYS A CA 1
ATOM 1964 C C . LYS A 1 235 ? 11.911 -7.003 -24.619 1.00 97.25 235 LYS A C 1
ATOM 1966 O O . LYS A 1 235 ? 11.340 -7.831 -25.324 1.00 97.25 235 LYS A O 1
ATOM 1971 N N . CYS A 1 236 ? 12.090 -5.733 -24.968 1.00 96.81 236 CYS A N 1
ATOM 1972 C CA . CYS A 1 236 ? 11.597 -5.135 -26.211 1.00 96.81 236 CYS A CA 1
ATOM 1973 C C . CYS A 1 236 ? 12.586 -5.276 -27.385 1.00 96.81 236 CYS A C 1
ATOM 1975 O O . CYS A 1 236 ? 12.316 -4.789 -28.474 1.00 96.81 236 CYS A O 1
ATOM 1977 N N . ARG A 1 237 ? 13.726 -5.962 -27.189 1.00 96.94 237 ARG A N 1
ATOM 1978 C CA . ARG A 1 237 ? 14.788 -6.152 -28.201 1.00 96.94 237 ARG A CA 1
ATOM 1979 C C . ARG A 1 237 ? 15.370 -4.839 -28.735 1.00 96.94 237 ARG A C 1
ATOM 1981 O O . ARG A 1 237 ? 15.812 -4.763 -29.880 1.00 96.94 237 ARG A O 1
ATOM 1988 N N . ILE A 1 238 ? 15.413 -3.829 -27.875 1.00 95.94 238 ILE A N 1
ATOM 1989 C CA . ILE A 1 238 ? 16.004 -2.526 -28.159 1.00 95.94 238 ILE A CA 1
ATOM 1990 C C . ILE A 1 238 ? 17.518 -2.637 -27.934 1.00 95.94 238 ILE A C 1
ATOM 1992 O O . ILE A 1 238 ? 17.929 -3.090 -26.860 1.00 95.94 238 ILE A O 1
ATOM 1996 N N . PRO A 1 239 ? 18.360 -2.243 -28.908 1.00 95.50 239 PRO A N 1
ATOM 1997 C CA . PRO A 1 239 ? 19.810 -2.278 -28.746 1.00 95.50 239 PRO A CA 1
ATOM 1998 C C . PRO A 1 239 ? 20.270 -1.437 -27.550 1.00 95.50 239 PRO A C 1
ATOM 2000 O O . PRO A 1 239 ? 19.878 -0.277 -27.421 1.00 95.50 239 PRO A O 1
ATOM 2003 N N . LEU A 1 240 ? 21.124 -2.015 -26.704 1.00 96.06 240 LEU A N 1
ATOM 2004 C CA . LEU A 1 240 ? 21.676 -1.345 -25.527 1.00 96.06 240 LEU A CA 1
ATOM 2005 C C . LEU A 1 240 ? 22.913 -0.511 -25.886 1.00 96.06 240 LEU A C 1
ATOM 2007 O O . LEU A 1 240 ? 23.831 -1.006 -26.554 1.00 96.06 240 LEU A O 1
ATOM 2011 N N . SER A 1 241 ? 22.952 0.740 -25.419 1.00 94.00 241 SER A N 1
ATOM 2012 C CA . SER A 1 241 ? 24.162 1.567 -25.465 1.00 94.00 241 SER A CA 1
ATOM 2013 C C . SER A 1 241 ? 25.128 1.197 -24.331 1.00 94.00 241 SER A C 1
ATOM 2015 O O . SER A 1 241 ? 24.771 0.491 -23.384 1.00 94.00 241 SER A O 1
ATOM 2017 N N . ALA A 1 242 ? 26.375 1.666 -24.421 1.00 92.50 242 ALA A N 1
ATOM 2018 C CA . ALA A 1 242 ? 27.320 1.525 -23.314 1.00 92.50 242 ALA A CA 1
ATOM 2019 C C . ALA A 1 242 ? 26.823 2.274 -22.063 1.00 92.50 242 ALA A C 1
ATOM 2021 O O . ALA A 1 242 ? 26.901 1.734 -20.960 1.00 92.50 242 ALA A O 1
ATOM 2022 N N . ASP A 1 243 ? 26.222 3.453 -22.243 1.00 91.69 243 ASP A N 1
ATOM 2023 C CA . ASP A 1 243 ? 25.698 4.272 -21.146 1.00 91.69 243 ASP A CA 1
ATOM 2024 C C . ASP A 1 243 ? 24.503 3.627 -20.445 1.00 91.69 243 ASP A C 1
ATOM 2026 O O . ASP A 1 243 ? 24.371 3.722 -19.226 1.00 91.69 243 ASP A O 1
ATOM 2030 N N . ASP A 1 244 ? 23.641 2.914 -21.176 1.00 93.81 244 ASP A N 1
ATOM 2031 C CA . ASP A 1 244 ? 22.554 2.127 -20.579 1.00 93.81 244 ASP A CA 1
ATOM 2032 C C . ASP A 1 244 ? 23.085 1.094 -19.578 1.00 93.81 244 ASP A C 1
ATOM 2034 O O . ASP A 1 244 ? 22.549 0.922 -18.475 1.00 93.81 244 ASP A O 1
ATOM 2038 N N . ILE A 1 245 ? 24.166 0.414 -19.967 1.00 97.00 245 ILE A N 1
ATOM 2039 C CA . ILE A 1 245 ? 24.805 -0.624 -19.164 1.00 97.00 245 ILE A CA 1
ATOM 2040 C C . ILE A 1 245 ? 25.543 0.014 -17.989 1.00 97.00 245 ILE A C 1
ATOM 2042 O O . ILE A 1 245 ? 25.353 -0.427 -16.859 1.00 97.00 245 ILE A O 1
ATOM 2046 N N . GLN A 1 246 ? 26.306 1.085 -18.219 1.00 94.38 246 GLN A N 1
ATOM 2047 C CA . GLN A 1 246 ? 27.082 1.764 -17.179 1.00 94.38 246 GLN A CA 1
ATOM 2048 C C . GLN A 1 246 ? 26.192 2.424 -16.115 1.00 94.38 246 GLN A C 1
ATOM 2050 O O . GLN A 1 246 ? 26.520 2.380 -14.929 1.00 94.38 246 GLN A O 1
ATOM 2055 N N . ARG A 1 247 ? 25.034 2.981 -16.503 1.00 90.94 247 ARG A N 1
ATOM 2056 C CA . ARG A 1 247 ? 24.025 3.497 -15.558 1.00 90.94 247 ARG A CA 1
ATOM 2057 C C . ARG A 1 247 ? 23.472 2.403 -14.647 1.00 90.94 247 ARG A C 1
ATOM 2059 O O . ARG A 1 247 ? 23.146 2.670 -13.492 1.00 90.94 247 ARG A O 1
ATOM 2066 N N . SER A 1 248 ? 23.342 1.185 -15.169 1.00 94.06 248 SER A N 1
ATOM 2067 C CA . SER A 1 248 ? 22.809 0.037 -14.428 1.00 94.06 248 SER A CA 1
ATOM 2068 C C . SER A 1 248 ? 23.865 -0.657 -13.575 1.00 94.06 248 SER A C 1
ATOM 2070 O O . SER A 1 248 ? 23.582 -1.043 -12.441 1.00 94.06 248 SER A O 1
ATOM 2072 N N . PHE A 1 249 ? 25.074 -0.790 -14.112 1.00 96.50 249 PHE A N 1
ATOM 2073 C CA . PHE A 1 249 ? 26.205 -1.490 -13.523 1.00 96.50 249 PHE A CA 1
ATOM 2074 C C . PHE A 1 249 ? 27.463 -0.618 -13.641 1.00 96.50 249 PHE A C 1
ATOM 2076 O O . PHE A 1 249 ? 28.231 -0.760 -14.597 1.00 96.50 249 PHE A O 1
ATOM 2083 N N . PRO A 1 250 ? 27.692 0.304 -12.690 1.00 94.00 250 PRO A N 1
ATOM 2084 C CA . PRO A 1 250 ? 28.893 1.126 -12.695 1.00 94.00 250 PRO A CA 1
ATOM 2085 C C . PRO A 1 250 ? 30.140 0.244 -12.563 1.00 94.00 250 PRO A C 1
ATOM 2087 O O . PRO A 1 250 ? 30.325 -0.418 -11.544 1.00 94.00 250 PRO A O 1
ATOM 2090 N N . GLY A 1 251 ? 30.989 0.227 -13.592 1.00 92.94 251 GLY A N 1
ATOM 2091 C CA . GLY A 1 251 ? 32.190 -0.619 -13.618 1.00 92.94 251 GLY A CA 1
ATOM 2092 C C . GLY A 1 251 ? 31.969 -2.006 -14.227 1.00 92.94 251 GLY A C 1
ATOM 2093 O O . GLY A 1 251 ? 32.731 -2.927 -13.941 1.00 92.94 251 GLY A O 1
ATOM 2094 N N . CYS A 1 252 ? 30.938 -2.152 -15.062 1.00 95.94 252 CYS A N 1
ATOM 2095 C CA . CYS A 1 252 ? 30.670 -3.367 -15.823 1.00 95.94 252 CYS A CA 1
ATOM 2096 C C . CYS A 1 252 ? 31.900 -3.795 -16.646 1.00 95.94 252 CYS A C 1
ATOM 2098 O O . CYS A 1 252 ? 32.477 -2.994 -17.385 1.00 95.94 252 CYS A O 1
ATOM 2100 N N . GLY A 1 253 ? 32.302 -5.064 -16.535 1.00 95.56 253 GLY A N 1
ATOM 2101 C CA . GLY A 1 253 ? 33.422 -5.608 -17.305 1.00 95.56 253 GLY A CA 1
ATOM 2102 C C . GLY A 1 253 ? 33.121 -5.677 -18.807 1.00 95.56 253 GLY A C 1
ATOM 2103 O O . GLY A 1 253 ? 31.970 -5.813 -19.221 1.00 95.56 253 GLY A O 1
ATOM 2104 N N . SER A 1 254 ? 34.159 -5.645 -19.648 1.00 96.00 254 SER A N 1
ATOM 2105 C CA . SER A 1 254 ? 34.012 -5.712 -21.114 1.00 96.00 254 SER A CA 1
ATOM 2106 C C . SER A 1 254 ? 33.296 -6.981 -21.596 1.00 96.00 254 SER A C 1
ATOM 2108 O O . SER A 1 254 ? 32.516 -6.919 -22.546 1.00 96.00 254 SER A O 1
ATOM 2110 N N . GLU A 1 255 ? 33.503 -8.113 -20.915 1.00 97.31 255 GLU A N 1
ATOM 2111 C CA . GLU A 1 255 ? 32.785 -9.370 -21.170 1.00 97.31 255 GLU A CA 1
ATOM 2112 C C . GLU A 1 255 ? 31.270 -9.218 -20.946 1.00 97.31 255 GLU A C 1
ATOM 2114 O O . GLU A 1 255 ? 30.469 -9.624 -21.786 1.00 97.31 255 GLU A O 1
ATOM 2119 N N . ASP A 1 256 ? 30.864 -8.592 -19.840 1.00 97.25 256 ASP A N 1
ATOM 2120 C CA . ASP A 1 256 ? 29.452 -8.379 -19.507 1.00 97.25 256 ASP A CA 1
ATOM 2121 C C . ASP A 1 256 ? 28.791 -7.396 -20.474 1.00 97.25 256 ASP A C 1
ATOM 2123 O O . ASP A 1 256 ? 27.667 -7.629 -20.923 1.00 97.25 256 ASP A O 1
ATOM 2127 N N . ILE A 1 257 ? 29.509 -6.337 -20.862 1.00 97.06 257 ILE A N 1
ATOM 2128 C CA . ILE A 1 257 ? 29.063 -5.404 -21.902 1.00 97.06 257 ILE A CA 1
ATOM 2129 C C . ILE A 1 257 ? 28.833 -6.153 -23.219 1.00 97.06 257 ILE A C 1
ATOM 2131 O O . ILE A 1 257 ? 27.806 -5.948 -23.866 1.00 97.06 257 ILE A O 1
ATOM 2135 N N . TYR A 1 258 ? 29.752 -7.042 -23.609 1.00 97.25 258 TYR A N 1
ATOM 2136 C CA . TYR A 1 258 ? 29.607 -7.848 -24.820 1.00 97.25 258 TYR A CA 1
ATOM 2137 C C . TYR A 1 258 ? 28.371 -8.754 -24.761 1.00 97.25 258 TYR A C 1
ATOM 2139 O O . TYR A 1 258 ? 27.590 -8.773 -25.711 1.00 97.25 258 TYR A O 1
ATOM 2147 N N . ILE A 1 259 ? 28.150 -9.454 -23.642 1.00 97.62 259 ILE A N 1
ATOM 2148 C CA . ILE A 1 259 ? 26.971 -10.313 -23.434 1.00 97.62 259 ILE A CA 1
ATOM 2149 C C . ILE A 1 259 ? 25.675 -9.501 -23.540 1.00 97.62 259 ILE A C 1
ATOM 2151 O O . ILE A 1 259 ? 24.737 -9.921 -24.217 1.00 97.62 259 ILE A O 1
ATOM 2155 N N . LEU A 1 260 ? 25.612 -8.340 -22.884 1.00 97.69 260 LEU A N 1
ATOM 2156 C CA . LEU A 1 260 ? 24.411 -7.504 -22.848 1.00 97.69 260 LEU A CA 1
ATOM 2157 C C . LEU A 1 260 ? 24.113 -6.832 -24.199 1.00 97.69 260 LEU A C 1
ATOM 2159 O O . LEU A 1 260 ? 22.948 -6.595 -24.504 1.00 97.69 260 LEU A O 1
ATOM 2163 N N . ARG A 1 261 ? 25.129 -6.557 -25.028 1.00 96.88 261 ARG A N 1
ATOM 2164 C CA . ARG A 1 261 ? 24.972 -5.910 -26.347 1.00 96.88 261 ARG A CA 1
ATOM 2165 C C . ARG A 1 261 ? 24.720 -6.874 -27.509 1.00 96.88 261 ARG A C 1
ATOM 2167 O O . ARG A 1 261 ? 24.646 -6.414 -28.648 1.00 96.88 261 ARG A O 1
ATOM 2174 N N . GLN A 1 262 ? 24.604 -8.179 -27.261 1.00 96.88 262 GLN A N 1
ATOM 2175 C CA . GLN A 1 262 ? 24.289 -9.134 -28.325 1.00 96.88 262 GLN A CA 1
ATOM 2176 C C . GLN A 1 262 ? 22.962 -8.790 -29.015 1.00 96.88 262 GLN A C 1
ATOM 2178 O O . GLN A 1 262 ? 22.033 -8.260 -28.402 1.00 96.88 262 GLN A O 1
ATOM 2183 N N . ASP A 1 263 ? 22.862 -9.120 -30.303 1.00 96.44 263 ASP A N 1
ATOM 2184 C CA . ASP A 1 263 ? 21.600 -8.993 -31.021 1.00 96.44 263 ASP A CA 1
ATOM 2185 C C . ASP A 1 263 ? 20.650 -10.121 -30.599 1.00 96.44 263 ASP A C 1
ATOM 2187 O O . ASP A 1 263 ? 20.845 -11.295 -30.920 1.00 96.44 263 ASP A O 1
ATOM 2191 N N . PHE A 1 264 ? 19.611 -9.754 -29.854 1.00 96.88 264 PHE A N 1
ATOM 2192 C CA . PHE A 1 264 ? 18.589 -10.683 -29.387 1.00 96.88 264 PHE A CA 1
ATOM 2193 C C . PHE A 1 264 ? 17.339 -10.710 -30.281 1.00 96.88 264 PHE A C 1
ATOM 2195 O O . PHE A 1 264 ? 16.325 -11.309 -29.892 1.00 96.88 264 PHE A O 1
ATOM 2202 N N . LYS A 1 265 ? 17.363 -10.084 -31.468 1.00 95.19 265 LYS A N 1
ATOM 2203 C CA . LYS A 1 265 ? 16.258 -10.173 -32.435 1.00 95.19 265 LYS A CA 1
ATOM 2204 C C . LYS A 1 265 ? 15.959 -11.641 -32.763 1.00 95.19 265 LYS A C 1
ATOM 2206 O O . LYS A 1 265 ? 16.842 -12.429 -33.078 1.00 95.19 265 LYS A O 1
ATOM 2211 N N . GLY A 1 266 ? 14.695 -12.041 -32.615 1.00 95.19 266 GLY A N 1
ATOM 2212 C CA . GLY A 1 266 ? 14.247 -13.426 -32.835 1.00 95.19 266 GLY A CA 1
ATOM 2213 C C . GLY A 1 266 ? 14.605 -14.431 -31.728 1.00 95.19 266 GLY A C 1
ATOM 2214 O O . GLY A 1 266 ? 14.148 -15.575 -31.764 1.00 95.19 266 GLY A O 1
ATOM 2215 N N . VAL A 1 267 ? 15.365 -14.038 -30.702 1.00 97.44 267 VAL A N 1
ATOM 2216 C CA . VAL A 1 267 ? 15.671 -14.911 -29.560 1.00 97.44 267 VAL A CA 1
ATOM 2217 C C . VAL A 1 267 ? 14.464 -14.974 -28.624 1.00 97.44 267 VAL A C 1
ATOM 2219 O O . VAL A 1 267 ? 13.929 -13.945 -28.214 1.00 97.44 267 VAL A O 1
ATOM 2222 N N . LYS A 1 268 ? 14.031 -16.181 -28.239 1.00 97.50 268 LYS A N 1
ATOM 2223 C CA . LYS A 1 268 ? 12.951 -16.369 -27.251 1.00 97.50 268 LYS A CA 1
ATOM 2224 C C . LYS A 1 268 ? 13.368 -15.834 -25.878 1.00 97.50 268 LYS A C 1
ATOM 2226 O O . LYS A 1 268 ? 14.498 -16.065 -25.456 1.00 97.50 268 LYS A O 1
ATOM 2231 N N . ASP A 1 269 ? 12.429 -15.241 -25.138 1.00 95.62 269 ASP A N 1
ATOM 2232 C CA . ASP A 1 269 ? 12.688 -14.633 -23.819 1.00 95.62 269 ASP A CA 1
ATOM 2233 C C . ASP A 1 269 ? 13.449 -15.543 -22.857 1.00 95.62 269 ASP A C 1
ATOM 2235 O O . ASP A 1 269 ? 14.384 -15.097 -22.204 1.00 95.62 269 ASP A O 1
ATOM 2239 N N . LYS A 1 270 ? 13.078 -16.829 -22.780 1.00 96.88 270 LYS A N 1
ATOM 2240 C CA . LYS A 1 270 ? 13.766 -17.790 -21.909 1.00 96.88 270 LYS A CA 1
ATOM 2241 C C . LYS A 1 270 ? 15.270 -17.832 -22.208 1.00 96.88 270 LYS A C 1
ATOM 2243 O O . LYS A 1 270 ? 16.068 -17.650 -21.300 1.00 96.88 270 LYS A O 1
ATOM 2248 N N . LYS A 1 271 ? 15.630 -17.987 -23.487 1.00 98.12 271 LYS A N 1
ATOM 2249 C CA . LYS A 1 271 ? 17.025 -18.059 -23.934 1.00 98.12 271 LYS A CA 1
ATOM 2250 C C . LYS A 1 271 ? 17.745 -16.722 -23.745 1.00 98.12 271 LYS A C 1
ATOM 2252 O O . LYS A 1 271 ? 18.886 -16.730 -23.313 1.00 98.12 271 LYS A O 1
ATOM 2257 N N . LEU A 1 272 ? 17.074 -15.593 -23.996 1.00 98.25 272 LEU A N 1
ATOM 2258 C CA . LEU A 1 272 ? 17.631 -14.265 -23.714 1.00 98.25 272 LEU A CA 1
ATOM 2259 C C . LEU A 1 272 ? 18.028 -14.147 -22.240 1.00 98.25 272 LEU A C 1
ATOM 2261 O O . LEU A 1 272 ? 19.166 -13.799 -21.937 1.00 98.25 272 LEU A O 1
ATOM 2265 N N . PHE A 1 273 ? 17.109 -14.461 -21.322 1.00 98.00 273 PHE A N 1
ATOM 2266 C CA . PHE A 1 273 ? 17.376 -14.346 -19.888 1.00 98.00 273 PHE A CA 1
ATOM 2267 C C . PHE A 1 273 ? 18.399 -15.373 -19.391 1.00 98.00 273 PHE A C 1
ATOM 2269 O O . PHE A 1 273 ? 19.149 -15.061 -18.470 1.00 98.00 273 PHE A O 1
ATOM 2276 N N . ASP A 1 274 ? 18.476 -16.558 -20.004 1.00 98.44 274 ASP A N 1
ATOM 2277 C CA . ASP A 1 274 ? 19.556 -17.522 -19.754 1.00 98.44 274 ASP A CA 1
ATOM 2278 C C . ASP A 1 274 ? 20.929 -16.951 -20.157 1.00 98.44 274 ASP A C 1
ATOM 2280 O O . ASP A 1 274 ? 21.910 -17.160 -19.446 1.00 98.44 274 ASP A O 1
ATOM 2284 N N . THR A 1 275 ? 20.998 -16.187 -21.253 1.00 98.50 275 THR A N 1
ATOM 2285 C CA . THR A 1 275 ? 22.238 -15.562 -21.734 1.00 98.50 275 THR A CA 1
ATOM 2286 C C . THR A 1 275 ? 22.682 -14.375 -20.877 1.00 98.50 275 THR A C 1
ATOM 2288 O O . THR A 1 275 ? 23.868 -14.267 -20.583 1.00 98.50 275 THR A O 1
ATOM 2291 N N . VAL A 1 276 ? 21.771 -13.490 -20.452 1.00 98.44 276 VAL A N 1
ATOM 2292 C CA . VAL A 1 276 ? 22.157 -12.250 -19.739 1.00 98.44 276 VAL A CA 1
ATOM 2293 C C . VAL A 1 276 ? 22.321 -12.418 -18.225 1.00 98.44 276 VAL A C 1
ATOM 2295 O O . VAL A 1 276 ? 22.980 -11.596 -17.590 1.00 98.44 276 VAL A O 1
ATOM 2298 N N . ILE A 1 277 ? 21.747 -13.463 -17.612 1.00 98.31 277 ILE A N 1
ATOM 2299 C CA . ILE A 1 277 ? 21.780 -13.621 -16.148 1.00 98.31 277 ILE A CA 1
ATOM 2300 C C . ILE A 1 277 ? 23.193 -13.715 -15.539 1.00 98.31 277 ILE A C 1
ATOM 2302 O O . ILE A 1 277 ? 23.366 -13.177 -14.444 1.00 98.31 277 ILE A O 1
ATOM 2306 N N . PRO A 1 278 ? 24.225 -14.308 -16.184 1.00 98.44 278 PRO A N 1
ATOM 2307 C CA . PRO A 1 278 ? 25.577 -14.310 -15.626 1.00 98.44 278 PRO A CA 1
ATOM 2308 C C . PRO A 1 278 ? 26.128 -12.894 -15.429 1.00 98.44 278 PRO A C 1
ATOM 2310 O O . PRO A 1 278 ? 26.694 -12.615 -14.373 1.00 98.44 278 PRO A O 1
ATOM 2313 N N . ALA A 1 279 ? 25.879 -11.987 -16.382 1.00 98.25 279 ALA A N 1
ATOM 2314 C CA . ALA A 1 279 ? 26.285 -10.587 -16.276 1.00 98.25 279 ALA A CA 1
ATOM 2315 C C . ALA A 1 279 ? 25.580 -9.885 -15.105 1.00 98.25 279 ALA A C 1
ATOM 2317 O O . ALA A 1 279 ? 26.230 -9.246 -14.280 1.00 98.25 279 ALA A O 1
ATOM 2318 N N . PHE A 1 280 ? 24.264 -10.074 -14.951 1.00 98.19 280 PHE A N 1
ATOM 2319 C CA . PHE A 1 280 ? 23.529 -9.540 -13.795 1.00 98.19 280 PHE A CA 1
ATOM 2320 C C . PHE A 1 280 ? 24.068 -10.090 -12.467 1.00 98.19 280 PHE A C 1
ATOM 2322 O O . PHE A 1 280 ? 24.251 -9.338 -11.515 1.00 98.19 280 PHE A O 1
ATOM 2329 N N . ASN A 1 281 ? 24.346 -11.392 -12.393 1.00 98.12 281 ASN A N 1
ATOM 2330 C CA . ASN A 1 281 ? 24.830 -12.038 -11.174 1.00 98.12 281 ASN A CA 1
ATOM 2331 C C . ASN A 1 281 ? 26.208 -11.519 -10.739 1.00 98.12 281 ASN A C 1
ATOM 2333 O O . ASN A 1 281 ? 26.414 -11.270 -9.548 1.00 98.12 281 ASN A O 1
ATOM 2337 N N . ARG A 1 282 ? 27.126 -11.314 -11.696 1.00 97.94 282 ARG A N 1
ATOM 2338 C CA . ARG A 1 282 ? 28.450 -10.727 -11.445 1.00 97.94 282 ARG A CA 1
ATOM 2339 C C . ARG A 1 282 ? 28.348 -9.293 -10.933 1.00 97.94 282 ARG A C 1
ATOM 2341 O O . ARG A 1 282 ? 28.937 -8.985 -9.902 1.00 97.94 282 ARG A O 1
ATOM 2348 N N . ASN A 1 283 ? 27.553 -8.452 -11.595 1.00 97.38 283 ASN A N 1
ATOM 2349 C CA . ASN A 1 283 ? 27.443 -7.033 -11.245 1.00 97.38 283 ASN A CA 1
ATOM 2350 C C . ASN A 1 283 ? 26.601 -6.774 -9.980 1.00 97.38 283 ASN A C 1
ATOM 2352 O O . ASN A 1 283 ? 26.836 -5.801 -9.272 1.00 97.38 283 ASN A O 1
ATOM 2356 N N . GLU A 1 284 ? 25.637 -7.641 -9.651 1.00 96.12 284 GLU A N 1
ATOM 2357 C CA . GLU A 1 284 ? 24.809 -7.504 -8.439 1.00 96.12 284 GLU A CA 1
ATOM 2358 C C . GLU A 1 284 ? 25.371 -8.247 -7.217 1.00 96.12 284 GLU A C 1
ATOM 2360 O O . GLU A 1 284 ? 24.841 -8.085 -6.113 1.00 96.12 284 GLU A O 1
ATOM 2365 N N . GLY A 1 285 ? 26.389 -9.097 -7.398 1.00 96.56 285 GLY A N 1
ATOM 2366 C CA . GLY A 1 285 ? 26.929 -9.958 -6.341 1.00 96.56 285 GLY A CA 1
ATOM 2367 C C . GLY A 1 285 ? 25.908 -10.976 -5.817 1.00 96.56 285 GLY A C 1
ATOM 2368 O O . GLY A 1 285 ? 25.877 -11.284 -4.626 1.00 96.56 285 GLY A O 1
ATOM 2369 N N . ARG A 1 286 ? 25.012 -11.462 -6.685 1.00 96.44 286 ARG A N 1
ATOM 2370 C CA . ARG A 1 286 ? 23.922 -12.390 -6.333 1.00 96.44 286 ARG A CA 1
ATOM 2371 C C . ARG A 1 286 ? 23.901 -13.566 -7.291 1.00 96.44 286 ARG A C 1
ATOM 2373 O O . ARG A 1 286 ? 24.195 -13.408 -8.463 1.00 96.44 286 ARG A O 1
ATOM 2380 N N . ILE A 1 287 ? 23.487 -14.738 -6.815 1.00 97.31 287 ILE A N 1
ATOM 2381 C CA . ILE A 1 287 ? 23.334 -15.930 -7.658 1.00 97.31 287 ILE A CA 1
ATOM 2382 C C . ILE A 1 287 ? 21.845 -16.152 -7.915 1.00 97.31 287 ILE A C 1
ATOM 2384 O O . ILE A 1 287 ? 21.163 -16.870 -7.185 1.00 97.31 287 ILE A O 1
ATOM 2388 N N . ASN A 1 288 ? 21.325 -15.499 -8.950 1.00 97.00 288 ASN A N 1
ATOM 2389 C CA . ASN A 1 288 ? 19.948 -15.674 -9.391 1.00 97.00 288 ASN A CA 1
ATOM 2390 C C . ASN A 1 288 ? 19.866 -16.632 -10.584 1.00 97.00 288 ASN A C 1
ATOM 2392 O O . ASN A 1 288 ? 20.780 -16.726 -11.403 1.00 97.00 288 ASN A O 1
ATOM 2396 N N . LYS A 1 289 ? 18.726 -17.317 -10.705 1.00 98.12 289 LYS A N 1
ATOM 2397 C CA . LYS A 1 289 ? 18.358 -18.058 -11.917 1.00 98.12 289 LYS A CA 1
ATOM 2398 C C . LYS A 1 289 ? 17.716 -17.099 -12.924 1.00 98.12 289 LYS A C 1
ATOM 2400 O O . LYS A 1 289 ? 17.075 -16.127 -12.523 1.00 98.12 289 LYS A O 1
ATOM 2405 N N . SER A 1 290 ? 17.820 -17.403 -14.214 1.00 97.62 290 SER A N 1
ATOM 2406 C CA . SER A 1 290 ? 17.194 -16.621 -15.294 1.00 97.62 290 SER A CA 1
ATOM 2407 C C . SER A 1 290 ? 15.687 -16.420 -15.088 1.00 97.62 290 SER A C 1
ATOM 2409 O O . SER A 1 290 ? 15.164 -15.320 -15.270 1.00 97.62 290 SER A O 1
ATOM 2411 N N . ASP A 1 291 ? 14.989 -17.455 -14.607 1.00 97.31 291 ASP A N 1
ATOM 2412 C CA . ASP A 1 291 ? 13.555 -17.396 -14.302 1.00 97.31 291 ASP A CA 1
ATOM 2413 C C . ASP A 1 291 ? 13.211 -16.360 -13.218 1.00 97.31 291 ASP A C 1
ATOM 2415 O O . ASP A 1 291 ? 12.153 -15.736 -13.278 1.00 97.31 291 ASP A O 1
ATOM 2419 N N . THR A 1 292 ? 14.115 -16.123 -12.260 1.00 97.50 292 THR A N 1
ATOM 2420 C CA . THR A 1 292 ? 13.934 -15.107 -11.214 1.00 97.50 292 THR A CA 1
ATOM 2421 C C . THR A 1 292 ? 13.905 -13.705 -11.817 1.00 97.50 292 THR A C 1
ATOM 2423 O O . THR A 1 292 ? 13.016 -12.921 -11.487 1.00 97.50 292 THR A O 1
ATOM 2426 N N . LEU A 1 293 ? 14.833 -13.395 -12.730 1.00 97.38 293 LEU A N 1
ATOM 2427 C CA . LEU A 1 293 ? 14.882 -12.094 -13.405 1.00 97.38 293 LEU A CA 1
ATOM 2428 C C . LEU A 1 293 ? 13.665 -11.895 -14.319 1.00 97.38 293 LEU A C 1
ATOM 2430 O O . LEU A 1 293 ? 13.048 -10.831 -14.304 1.00 97.38 293 LEU A O 1
ATOM 2434 N N . ARG A 1 294 ? 13.256 -12.949 -15.036 1.00 97.62 294 ARG A N 1
ATOM 2435 C CA . ARG A 1 294 ? 12.056 -12.946 -15.886 1.00 97.62 294 ARG A CA 1
ATOM 2436 C C . ARG A 1 294 ? 10.777 -12.682 -15.087 1.00 97.62 294 ARG A C 1
ATOM 2438 O O . ARG A 1 294 ? 9.970 -11.848 -15.488 1.00 97.62 294 ARG A O 1
ATOM 2445 N N . LYS A 1 295 ? 10.588 -13.371 -13.956 1.00 97.25 295 LYS A N 1
ATOM 2446 C CA . LYS A 1 295 ? 9.436 -13.165 -13.060 1.00 97.25 295 LYS A CA 1
ATOM 2447 C C . LYS A 1 295 ? 9.444 -11.776 -12.444 1.00 97.25 295 LYS A C 1
ATOM 2449 O O . LYS A 1 295 ? 8.401 -11.133 -12.407 1.00 97.25 295 LYS A O 1
ATOM 2454 N N . TRP A 1 296 ? 10.610 -11.304 -12.004 1.00 97.25 296 TRP A N 1
ATOM 2455 C CA . TRP A 1 296 ? 10.756 -9.947 -11.490 1.00 97.25 296 TRP A CA 1
ATOM 2456 C C . TRP A 1 296 ? 10.319 -8.912 -12.530 1.00 97.25 296 TRP A C 1
ATOM 2458 O O . TRP A 1 296 ? 9.513 -8.045 -12.208 1.00 97.25 296 TRP A O 1
ATOM 2468 N N . LEU A 1 297 ? 10.769 -9.044 -13.783 1.00 97.75 297 LEU A N 1
ATOM 2469 C CA . LEU A 1 297 ? 10.362 -8.139 -14.856 1.00 97.75 297 LEU A CA 1
ATOM 2470 C C . LEU A 1 297 ? 8.864 -8.234 -15.167 1.00 97.75 297 LEU A C 1
ATOM 2472 O O . LEU A 1 297 ? 8.232 -7.205 -15.370 1.00 97.75 297 LEU A O 1
ATOM 2476 N N . SER A 1 298 ? 8.289 -9.441 -15.170 1.00 97.12 298 SER A N 1
ATOM 2477 C CA . SER A 1 298 ? 6.846 -9.637 -15.372 1.00 97.12 298 SER A CA 1
ATOM 2478 C C . SER A 1 298 ? 6.030 -8.873 -14.333 1.00 97.12 298 SER A C 1
ATOM 2480 O O . SER A 1 298 ? 5.162 -8.096 -14.701 1.00 97.12 298 SER A O 1
ATOM 2482 N N . VAL A 1 299 ? 6.378 -9.012 -13.048 1.00 96.38 299 VAL A N 1
ATOM 2483 C CA . VAL A 1 299 ? 5.715 -8.274 -11.961 1.00 96.38 299 VAL A CA 1
ATOM 2484 C C . VAL A 1 299 ? 5.840 -6.763 -12.168 1.00 96.38 299 VAL A C 1
ATOM 2486 O O . VAL A 1 299 ? 4.890 -6.028 -11.926 1.00 96.38 299 VAL A O 1
ATOM 2489 N N . LYS A 1 300 ? 6.993 -6.280 -12.649 1.00 97.06 300 LYS A N 1
ATOM 2490 C CA . LYS A 1 300 ? 7.190 -4.851 -12.931 1.00 97.06 300 LYS A CA 1
ATOM 2491 C C . LYS A 1 300 ? 6.368 -4.363 -14.121 1.00 97.06 300 LYS A C 1
ATOM 2493 O O . LYS A 1 300 ? 5.829 -3.268 -14.049 1.00 97.06 300 LYS A O 1
ATOM 2498 N N . LEU A 1 301 ? 6.224 -5.161 -15.176 1.00 97.25 301 LEU A N 1
ATOM 2499 C CA . LEU A 1 301 ? 5.341 -4.841 -16.302 1.00 97.25 301 LEU A CA 1
ATOM 2500 C C . LEU A 1 301 ? 3.871 -4.789 -15.872 1.00 97.25 301 LEU A C 1
ATOM 2502 O O . LEU A 1 301 ? 3.156 -3.882 -16.294 1.00 97.25 301 LEU A O 1
ATOM 2506 N N . ASP A 1 302 ? 3.435 -5.700 -15.000 1.00 96.00 302 ASP A N 1
ATOM 2507 C CA . ASP A 1 302 ? 2.071 -5.698 -14.459 1.00 96.00 302 ASP A CA 1
ATOM 2508 C C . ASP A 1 302 ? 1.816 -4.450 -13.595 1.00 96.00 302 ASP A C 1
ATOM 2510 O O . ASP A 1 302 ? 0.780 -3.800 -13.722 1.00 96.00 302 ASP A O 1
ATOM 2514 N N . GLU A 1 303 ? 2.786 -4.061 -12.759 1.00 93.00 303 GLU A N 1
ATOM 2515 C CA . GLU A 1 303 ? 2.729 -2.816 -11.981 1.00 93.00 303 GLU A CA 1
ATOM 2516 C C . GLU A 1 303 ? 2.676 -1.573 -12.888 1.00 93.00 303 GLU A C 1
ATOM 2518 O O . GLU A 1 303 ? 1.826 -0.709 -12.678 1.00 93.00 303 GLU A O 1
ATOM 2523 N N . ILE A 1 304 ? 3.533 -1.488 -13.916 1.00 96.00 304 ILE A N 1
ATOM 2524 C CA . ILE A 1 304 ? 3.529 -0.380 -14.889 1.00 96.00 304 ILE A CA 1
ATOM 2525 C C . ILE A 1 304 ? 2.179 -0.313 -15.609 1.00 96.00 304 ILE A C 1
ATOM 2527 O O . ILE A 1 304 ? 1.587 0.761 -15.689 1.00 96.00 304 ILE A O 1
ATOM 2531 N N . THR A 1 305 ? 1.663 -1.455 -16.075 1.00 96.12 305 THR A N 1
ATOM 2532 C CA . THR A 1 305 ? 0.342 -1.559 -16.718 1.00 96.12 305 THR A CA 1
ATOM 2533 C C . THR A 1 305 ? -0.749 -1.044 -15.785 1.00 96.12 305 THR A C 1
ATOM 2535 O O . THR A 1 305 ? -1.577 -0.229 -16.184 1.00 96.12 305 THR A O 1
ATOM 2538 N N . SER A 1 306 ? -0.731 -1.473 -14.519 1.00 92.56 306 SER A N 1
ATOM 2539 C CA . SER A 1 306 ? -1.690 -1.020 -13.512 1.00 92.56 306 SER A CA 1
ATOM 2540 C C . SER A 1 306 ? -1.599 0.486 -13.272 1.00 92.56 306 SER A C 1
ATOM 2542 O O . SER A 1 306 ? -2.635 1.133 -13.149 1.00 92.56 306 SER A O 1
ATOM 2544 N N . HIS A 1 307 ? -0.394 1.053 -13.187 1.00 89.19 307 HIS A N 1
ATOM 2545 C CA . HIS A 1 307 ? -0.210 2.487 -12.970 1.00 89.19 307 HIS A CA 1
ATOM 2546 C C . HIS A 1 307 ? -0.662 3.315 -14.167 1.00 89.19 307 HIS A C 1
ATOM 2548 O O . HIS A 1 307 ? -1.353 4.310 -13.983 1.00 89.19 307 HIS A O 1
ATOM 2554 N N . LEU A 1 308 ? -0.336 2.886 -15.385 1.00 91.00 308 LEU A N 1
ATOM 2555 C CA . LEU A 1 308 ? -0.799 3.560 -16.590 1.00 91.00 308 LEU A CA 1
ATOM 2556 C C . LEU A 1 308 ? -2.324 3.467 -16.727 1.00 91.00 308 LEU A C 1
ATOM 2558 O O . LEU A 1 308 ? -2.963 4.477 -16.997 1.00 91.00 308 LEU A O 1
ATOM 2562 N N . ASN A 1 309 ? -2.941 2.318 -16.439 1.00 91.38 309 ASN A N 1
ATOM 2563 C CA . ASN A 1 309 ? -4.403 2.181 -16.458 1.00 91.38 309 ASN A CA 1
ATOM 2564 C C . ASN A 1 309 ? -5.119 3.074 -15.440 1.00 91.38 309 ASN A C 1
ATOM 2566 O O . ASN A 1 309 ? -6.225 3.524 -15.707 1.00 91.38 309 ASN A O 1
ATOM 2570 N N . GLN A 1 310 ? -4.489 3.400 -14.307 1.00 85.75 310 GLN A N 1
ATOM 2571 C CA . GLN A 1 310 ? -5.049 4.358 -13.342 1.00 85.75 310 GLN A CA 1
ATOM 2572 C C . GLN A 1 310 ? -5.121 5.795 -13.879 1.00 85.75 310 GLN A C 1
ATOM 2574 O O . GLN A 1 310 ? -5.819 6.619 -13.290 1.00 85.75 310 GLN A O 1
ATOM 2579 N N . THR A 1 311 ? -4.406 6.099 -14.967 1.00 80.81 311 THR A N 1
ATOM 2580 C CA . THR A 1 311 ? -4.434 7.409 -15.638 1.00 80.81 311 THR A CA 1
ATOM 2581 C C . THR A 1 311 ? -5.544 7.533 -16.678 1.00 80.81 311 THR A C 1
ATOM 2583 O O . THR A 1 311 ? -5.725 8.599 -17.258 1.00 80.81 311 THR A O 1
ATOM 2586 N N . HIS A 1 312 ? -6.284 6.450 -16.921 1.00 80.81 312 HIS A N 1
ATOM 2587 C CA . HIS A 1 312 ? -7.357 6.376 -17.904 1.00 80.81 312 HIS A CA 1
ATOM 2588 C C . HIS A 1 312 ? -8.681 6.022 -17.210 1.00 80.81 312 HIS A C 1
ATOM 2590 O O . HIS A 1 312 ? -8.706 5.477 -16.107 1.00 80.81 312 HIS A O 1
ATOM 2596 N N . THR A 1 313 ? -9.814 6.324 -17.848 1.00 77.25 313 THR A N 1
ATOM 2597 C CA . THR A 1 313 ? -11.155 5.986 -17.323 1.00 77.25 313 THR A CA 1
ATOM 2598 C C . THR A 1 313 ? -11.477 4.489 -17.399 1.00 77.25 313 THR A C 1
ATOM 2600 O O . THR A 1 313 ? -12.465 4.041 -16.817 1.00 77.25 313 THR A O 1
ATOM 2603 N N . GLY A 1 314 ? -10.642 3.704 -18.084 1.00 81.88 314 GLY A N 1
ATOM 2604 C CA . GLY A 1 314 ? -10.760 2.256 -18.214 1.00 81.88 314 GLY A CA 1
ATOM 2605 C C . GLY A 1 314 ? -9.401 1.576 -18.391 1.00 81.88 314 GLY A C 1
ATOM 2606 O O . GLY A 1 314 ? -8.357 2.225 -18.426 1.00 81.88 314 GLY A O 1
ATOM 2607 N N . ASN A 1 315 ? -9.418 0.247 -18.516 1.00 87.50 315 ASN A N 1
ATOM 2608 C CA . ASN A 1 315 ? -8.212 -0.551 -18.747 1.00 87.50 315 ASN A CA 1
ATOM 2609 C C . ASN A 1 315 ? -7.785 -0.459 -20.217 1.00 87.50 315 ASN A C 1
ATOM 2611 O O . ASN A 1 315 ? -8.195 -1.275 -21.038 1.00 87.50 315 ASN A O 1
ATOM 2615 N N . VAL A 1 316 ? -6.982 0.553 -20.531 1.00 91.31 316 VAL A N 1
ATOM 2616 C CA . VAL A 1 316 ? -6.470 0.839 -21.878 1.00 91.31 316 VAL A CA 1
ATOM 2617 C C . VAL A 1 316 ? -5.226 0.003 -22.198 1.00 91.31 316 VAL A C 1
ATOM 2619 O O . VAL A 1 316 ? -5.041 -0.466 -23.316 1.00 91.31 316 VAL A O 1
ATOM 2622 N N . TYR A 1 317 ? -4.374 -0.231 -21.207 1.00 93.62 317 TYR A N 1
ATOM 2623 C CA . TYR A 1 317 ? -3.123 -0.958 -21.340 1.00 93.62 317 TYR A CA 1
ATOM 2624 C C . TYR A 1 317 ? -3.249 -2.433 -20.998 1.00 93.62 317 TYR A C 1
ATOM 2626 O O . TYR A 1 317 ? -3.837 -2.829 -19.988 1.00 93.62 317 TYR A O 1
ATOM 2634 N N . ASN A 1 318 ? -2.590 -3.233 -21.823 1.00 95.06 318 ASN A N 1
ATOM 2635 C CA . ASN A 1 318 ? -2.348 -4.649 -21.643 1.00 95.06 318 ASN A CA 1
ATOM 2636 C C . ASN A 1 318 ? -0.863 -4.952 -21.910 1.00 95.06 318 ASN A C 1
ATOM 2638 O O . ASN A 1 318 ? -0.082 -4.093 -22.316 1.00 95.06 318 ASN A O 1
ATOM 2642 N N . SER A 1 319 ? -0.450 -6.203 -21.705 1.00 93.12 319 SER A N 1
ATOM 2643 C CA . SER A 1 319 ? 0.955 -6.595 -21.863 1.00 93.12 319 SER A CA 1
ATOM 2644 C C . SER A 1 319 ? 1.512 -6.375 -23.274 1.00 93.12 319 SER A C 1
ATOM 2646 O O . SER A 1 319 ? 2.726 -6.288 -23.429 1.00 93.12 319 SER A O 1
ATOM 2648 N N . LYS A 1 320 ? 0.654 -6.355 -24.304 1.00 92.56 320 LYS A N 1
ATOM 2649 C CA . LYS A 1 320 ? 1.061 -6.194 -25.703 1.00 92.56 320 LYS A CA 1
ATOM 2650 C C . LYS A 1 320 ? 1.281 -4.717 -26.026 1.00 92.56 320 LYS A C 1
ATOM 2652 O O . LYS A 1 320 ? 2.403 -4.349 -26.350 1.00 92.56 320 LYS A O 1
ATOM 2657 N N . ASN A 1 321 ? 0.261 -3.875 -25.852 1.00 93.69 321 ASN A N 1
ATOM 2658 C CA . ASN A 1 321 ? 0.375 -2.452 -26.191 1.00 93.69 321 ASN A CA 1
ATOM 2659 C C . ASN A 1 321 ? 1.334 -1.688 -25.255 1.00 93.69 321 ASN A C 1
ATOM 2661 O O . ASN A 1 321 ? 1.909 -0.681 -25.657 1.00 93.69 321 ASN A O 1
ATOM 2665 N N . LEU A 1 322 ? 1.603 -2.201 -24.045 1.00 96.00 322 LEU A N 1
ATOM 2666 C CA . LEU A 1 322 ? 2.677 -1.680 -23.201 1.00 96.00 322 LEU A CA 1
ATOM 2667 C C . LEU A 1 322 ? 4.061 -1.894 -23.834 1.00 96.00 322 LEU A C 1
ATOM 2669 O O . LEU A 1 322 ? 4.905 -1.006 -23.763 1.00 96.00 322 LEU A O 1
ATOM 2673 N N . VAL A 1 323 ? 4.315 -3.054 -24.451 1.00 96.00 323 VAL A N 1
ATOM 2674 C CA . VAL A 1 32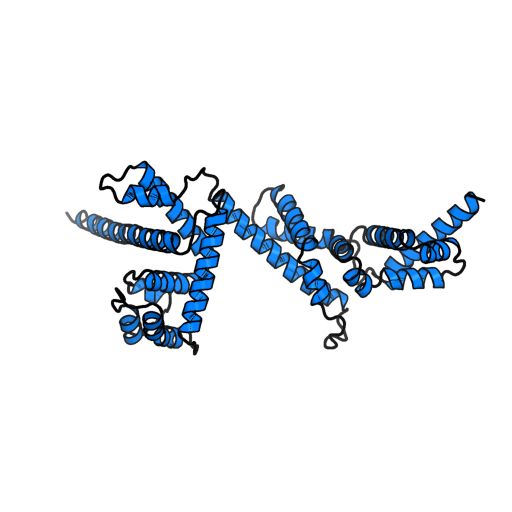3 ? 5.589 -3.313 -25.146 1.00 96.00 323 VAL A CA 1
ATOM 2675 C C . VAL A 1 323 ? 5.742 -2.372 -26.340 1.00 96.00 323 VAL A C 1
ATOM 2677 O O . VAL A 1 323 ? 6.829 -1.830 -26.546 1.00 96.00 323 VAL A O 1
ATOM 2680 N N . ASP A 1 324 ? 4.653 -2.121 -27.068 1.00 94.38 324 ASP A N 1
ATOM 2681 C CA . ASP A 1 324 ? 4.636 -1.178 -28.190 1.00 94.38 324 ASP A CA 1
ATOM 2682 C C . ASP A 1 324 ? 4.940 0.256 -27.711 1.00 94.38 324 ASP A C 1
ATOM 2684 O O . ASP A 1 324 ? 5.836 0.909 -28.248 1.00 94.38 324 ASP A O 1
ATOM 2688 N N . LEU A 1 325 ? 4.295 0.716 -26.628 1.00 95.38 325 LEU A N 1
ATOM 2689 C CA . LEU A 1 325 ? 4.572 2.025 -26.022 1.00 95.38 325 LEU A CA 1
ATOM 2690 C C . LEU A 1 325 ? 6.021 2.147 -25.531 1.00 95.38 325 LEU A C 1
ATOM 2692 O O . LEU A 1 325 ? 6.658 3.169 -25.761 1.00 95.38 325 LEU A O 1
ATOM 2696 N N . ILE A 1 326 ? 6.559 1.122 -24.862 1.00 96.56 326 ILE A N 1
ATOM 2697 C CA . ILE A 1 326 ? 7.948 1.130 -24.375 1.00 96.56 326 ILE A CA 1
ATOM 2698 C C . ILE A 1 326 ? 8.934 1.201 -25.544 1.00 96.56 326 ILE A C 1
ATOM 2700 O O . ILE A 1 326 ? 9.954 1.885 -25.451 1.00 96.56 326 ILE A O 1
ATOM 2704 N N . THR A 1 327 ? 8.632 0.508 -26.641 1.00 95.25 327 THR A N 1
ATOM 2705 C CA . THR A 1 327 ? 9.454 0.533 -27.855 1.00 95.25 327 THR A CA 1
ATOM 2706 C C . THR A 1 327 ? 9.481 1.943 -28.438 1.00 95.25 327 THR A C 1
ATOM 2708 O O . THR A 1 327 ? 10.560 2.520 -28.570 1.00 95.25 327 THR A O 1
ATOM 2711 N N . LEU A 1 328 ? 8.308 2.547 -28.644 1.00 93.25 328 LEU A N 1
ATOM 2712 C CA . LEU A 1 328 ? 8.174 3.923 -29.129 1.00 93.25 328 LEU A CA 1
ATOM 2713 C C . LEU A 1 328 ? 8.836 4.949 -28.202 1.00 93.25 328 LEU A C 1
ATOM 2715 O O . LEU A 1 328 ? 9.499 5.872 -28.674 1.00 93.25 328 LEU A O 1
ATOM 2719 N N . TYR A 1 329 ? 8.696 4.771 -26.888 1.00 95.25 329 TYR A N 1
ATOM 2720 C CA . TYR A 1 329 ? 9.305 5.629 -25.875 1.00 95.25 329 TYR A CA 1
ATOM 2721 C C . TYR A 1 329 ? 10.824 5.718 -26.052 1.00 95.25 329 TYR A C 1
ATOM 2723 O O . TYR A 1 329 ? 11.382 6.813 -26.136 1.00 95.25 329 TYR A O 1
ATOM 2731 N N . TYR A 1 330 ? 11.504 4.577 -26.170 1.00 93.94 330 TYR A N 1
ATOM 2732 C CA . TYR A 1 330 ? 12.958 4.555 -26.337 1.00 93.94 330 TYR A CA 1
ATOM 2733 C C . TYR A 1 330 ? 13.419 4.902 -27.755 1.00 93.94 330 TYR A C 1
ATOM 2735 O O . TYR A 1 330 ? 14.517 5.435 -27.904 1.00 93.94 330 TYR A O 1
ATOM 2743 N N . GLU A 1 331 ? 12.614 4.638 -28.786 1.00 90.50 331 GLU A N 1
ATOM 2744 C CA . GLU A 1 331 ? 12.900 5.096 -30.152 1.00 90.50 331 GLU A CA 1
ATOM 2745 C C . GLU A 1 331 ? 12.885 6.627 -30.245 1.00 90.50 331 GLU A C 1
ATOM 2747 O O . GLU A 1 331 ? 13.807 7.209 -30.817 1.00 90.50 331 GLU A O 1
ATOM 2752 N N . ARG A 1 332 ? 11.902 7.289 -29.615 1.00 85.56 332 ARG A N 1
ATOM 2753 C CA . ARG A 1 332 ? 11.812 8.758 -29.580 1.00 85.56 332 ARG A CA 1
ATOM 2754 C C . ARG A 1 332 ? 12.891 9.398 -28.711 1.00 85.56 332 ARG A C 1
ATOM 2756 O O . ARG A 1 332 ? 13.508 10.370 -29.135 1.00 85.56 332 ARG A O 1
ATOM 2763 N N . PHE A 1 333 ? 13.175 8.848 -27.528 1.00 77.50 333 PHE A N 1
ATOM 2764 C CA . PHE A 1 333 ? 14.223 9.398 -26.656 1.00 77.50 333 PHE A CA 1
ATOM 2765 C C . PHE A 1 333 ? 15.623 9.322 -27.279 1.00 77.50 333 PHE A C 1
ATOM 2767 O O . PHE A 1 333 ? 16.437 10.214 -27.055 1.00 77.50 333 PHE A O 1
ATOM 2774 N N . LYS A 1 334 ? 15.890 8.306 -28.110 1.00 66.69 334 LYS A N 1
ATOM 2775 C CA . LYS A 1 334 ? 17.175 8.157 -28.803 1.00 66.69 334 LYS A CA 1
ATOM 2776 C C . LYS A 1 334 ? 17.454 9.281 -29.810 1.00 66.69 334 LYS A C 1
ATOM 2778 O O . LYS A 1 334 ? 18.618 9.574 -30.051 1.00 66.69 334 LYS A O 1
ATOM 2783 N N . MET A 1 335 ? 16.418 9.911 -30.374 1.00 56.03 335 MET A N 1
ATOM 2784 C CA . MET A 1 335 ? 16.580 11.040 -31.302 1.00 56.03 335 MET A CA 1
ATOM 2785 C C . MET A 1 335 ? 16.976 12.338 -30.586 1.00 56.03 335 MET A C 1
ATOM 2787 O O . MET A 1 335 ? 17.763 13.117 -31.114 1.00 56.03 335 MET A O 1
ATOM 2791 N N . ASN A 1 336 ? 16.495 12.544 -29.358 1.00 55.84 336 ASN A N 1
ATOM 2792 C CA . ASN A 1 336 ? 16.800 13.761 -28.604 1.00 55.84 336 ASN A CA 1
ATOM 2793 C C . ASN A 1 336 ? 18.239 13.769 -28.058 1.00 55.84 336 ASN A C 1
ATOM 2795 O O . ASN A 1 336 ? 18.836 14.832 -27.936 1.00 55.84 336 ASN A O 1
ATOM 2799 N N . GLU A 1 337 ? 18.824 12.604 -27.755 1.00 55.25 337 GLU A N 1
ATOM 2800 C CA . GLU A 1 337 ? 20.226 12.524 -27.311 1.00 55.25 337 GLU A CA 1
ATOM 2801 C C . GLU A 1 337 ? 21.209 12.886 -28.443 1.00 55.25 337 GLU A C 1
ATOM 2803 O O . GLU A 1 337 ? 22.213 13.540 -28.181 1.00 55.25 337 GLU A O 1
ATOM 2808 N N . THR A 1 338 ? 20.904 12.557 -29.705 1.00 53.19 338 THR A N 1
ATOM 2809 C CA . THR A 1 338 ? 21.786 12.850 -30.852 1.00 53.19 338 THR A CA 1
ATOM 2810 C C . THR A 1 338 ? 21.761 14.312 -31.313 1.00 53.19 338 THR A C 1
ATOM 2812 O O . THR A 1 338 ? 22.791 14.824 -31.743 1.00 53.19 338 THR A O 1
ATOM 2815 N N . ASP A 1 339 ? 20.633 15.018 -31.180 1.00 51.38 339 ASP A N 1
ATOM 2816 C CA . ASP A 1 339 ? 20.515 16.417 -31.639 1.00 51.38 339 ASP A CA 1
ATOM 2817 C C . ASP A 1 339 ? 21.205 17.429 -30.698 1.00 51.38 339 ASP A C 1
ATOM 2819 O O . ASP A 1 339 ? 21.537 18.553 -31.097 1.00 51.38 339 ASP A O 1
ATOM 2823 N N . THR A 1 340 ? 21.459 17.037 -29.446 1.00 50.88 340 THR A N 1
ATOM 2824 C CA . THR A 1 340 ? 22.095 17.914 -28.445 1.00 50.88 340 THR A CA 1
ATOM 2825 C C . THR A 1 340 ? 23.626 17.979 -28.598 1.00 50.88 340 THR A C 1
ATOM 2827 O O . THR A 1 340 ? 24.238 18.981 -28.220 1.00 50.88 340 THR A O 1
ATOM 2830 N N . ASP A 1 341 ? 24.245 16.965 -29.213 1.00 50.62 341 ASP A N 1
ATOM 2831 C CA . ASP A 1 341 ? 25.696 16.936 -29.461 1.00 50.62 341 ASP A CA 1
ATOM 2832 C C . ASP A 1 341 ? 26.089 17.712 -30.735 1.00 50.62 341 ASP A C 1
ATOM 2834 O O . ASP A 1 341 ? 27.046 18.489 -30.712 1.00 50.62 341 ASP A O 1
ATOM 2838 N N . GLU A 1 342 ? 25.313 17.636 -31.826 1.00 52.56 342 GLU A N 1
ATOM 2839 C CA . GLU A 1 342 ? 25.637 18.374 -33.067 1.00 52.56 342 GLU A CA 1
ATOM 2840 C C . GLU A 1 342 ? 25.457 19.900 -32.943 1.00 52.56 342 GLU A C 1
ATOM 2842 O O . GLU A 1 342 ? 26.099 20.688 -33.647 1.00 52.56 342 GLU A O 1
ATOM 2847 N N . SER A 1 343 ? 24.588 20.348 -32.035 1.00 51.97 343 SER A N 1
ATOM 2848 C CA . SER A 1 343 ? 24.386 21.774 -31.754 1.00 51.97 343 SER A CA 1
ATOM 2849 C C . SER A 1 343 ? 25.505 22.375 -30.890 1.00 51.97 343 SER A C 1
ATOM 2851 O O . SER A 1 343 ? 25.731 23.587 -30.956 1.00 51.97 343 SER A O 1
ATOM 2853 N N . SER A 1 344 ? 26.273 21.541 -30.182 1.00 50.84 344 SER A N 1
ATOM 2854 C CA . SER A 1 344 ? 27.450 21.958 -29.410 1.00 50.84 344 SER A CA 1
ATOM 2855 C C . SER A 1 344 ? 28.705 22.110 -30.287 1.00 50.84 344 SER A C 1
ATOM 2857 O O . SER A 1 344 ? 29.458 23.067 -30.105 1.00 50.84 344 SER A O 1
ATOM 2859 N N . GLU A 1 345 ? 28.888 21.282 -31.325 1.00 50.44 345 GLU A N 1
ATOM 2860 C CA . GLU A 1 345 ? 30.012 21.424 -32.276 1.00 50.44 345 GLU A CA 1
ATOM 2861 C C . GLU A 1 345 ? 29.881 22.640 -33.216 1.00 50.44 345 GLU A C 1
ATOM 2863 O O . GLU A 1 345 ? 30.882 23.212 -33.657 1.00 50.44 345 GLU A O 1
ATOM 2868 N N . ARG A 1 346 ? 28.661 23.115 -33.504 1.00 49.66 346 ARG A N 1
ATOM 2869 C CA . ARG A 1 346 ? 28.464 24.279 -34.394 1.00 49.66 346 ARG A CA 1
ATOM 2870 C C . ARG A 1 346 ? 28.799 25.631 -33.757 1.00 49.66 346 ARG A C 1
ATOM 2872 O O . ARG A 1 346 ? 28.914 26.619 -34.486 1.00 49.66 346 ARG A O 1
ATOM 2879 N N . ILE A 1 347 ? 28.977 25.699 -32.437 1.00 51.09 347 ILE A N 1
ATOM 2880 C CA . ILE A 1 347 ? 29.301 26.952 -31.735 1.00 51.09 347 ILE A CA 1
ATOM 2881 C C . ILE A 1 347 ? 30.820 27.214 -31.706 1.00 51.09 347 ILE A C 1
ATOM 2883 O O . ILE A 1 347 ? 31.230 28.375 -31.707 1.00 51.09 347 ILE A O 1
ATOM 2887 N N . GLU A 1 348 ? 31.678 26.193 -31.815 1.00 49.84 348 GLU A N 1
ATOM 2888 C CA . GLU A 1 348 ? 33.139 26.389 -31.758 1.00 49.84 348 GLU A CA 1
ATOM 2889 C C . GLU A 1 348 ? 33.780 26.899 -33.065 1.00 49.84 348 GLU A C 1
ATOM 2891 O O . GLU A 1 348 ? 34.867 27.476 -33.034 1.00 49.84 348 GLU A O 1
ATOM 2896 N N . ILE A 1 349 ? 33.106 26.797 -34.217 1.00 54.19 349 ILE A N 1
ATOM 2897 C CA . ILE A 1 349 ? 33.692 27.209 -35.512 1.00 54.19 349 ILE A CA 1
ATOM 2898 C C . ILE A 1 349 ? 33.553 28.726 -35.779 1.00 54.19 349 ILE A C 1
ATOM 2900 O O . ILE A 1 349 ? 34.220 29.269 -36.657 1.00 54.19 349 ILE A O 1
ATOM 2904 N N . ARG A 1 350 ? 32.761 29.472 -34.993 1.00 49.88 350 ARG A N 1
ATOM 2905 C CA . ARG A 1 350 ? 32.591 30.936 -35.169 1.00 49.88 350 ARG A CA 1
ATOM 2906 C C . ARG A 1 350 ? 33.483 31.817 -34.283 1.00 49.88 350 ARG A C 1
ATOM 2908 O O . ARG A 1 350 ? 33.338 33.034 -34.318 1.00 49.88 350 ARG A O 1
ATOM 2915 N N . GLY A 1 351 ? 34.418 31.232 -33.531 1.00 50.31 351 GLY A N 1
ATOM 2916 C CA . GLY A 1 351 ? 35.278 31.943 -32.572 1.00 50.31 351 GLY A CA 1
ATOM 2917 C C . GLY A 1 351 ? 36.744 32.141 -32.976 1.00 50.31 351 GLY A C 1
ATOM 2918 O O . GLY A 1 351 ? 37.560 32.431 -32.105 1.00 50.31 351 GLY A O 1
ATOM 2919 N N . LYS A 1 352 ? 37.117 31.951 -34.249 1.00 52.00 352 LYS A N 1
ATOM 2920 C CA . LYS A 1 352 ? 38.469 32.258 -34.750 1.00 52.00 352 LYS A CA 1
ATOM 2921 C C . LYS A 1 352 ? 38.405 32.933 -36.120 1.00 52.00 352 LYS A C 1
ATOM 2923 O O . LYS A 1 352 ? 38.498 32.265 -37.146 1.00 52.00 352 LYS A O 1
ATOM 2928 N N . ALA A 1 353 ? 38.248 34.250 -36.109 1.00 47.38 353 ALA A N 1
ATOM 2929 C CA . ALA A 1 353 ? 38.643 35.153 -37.185 1.00 47.38 353 ALA A CA 1
ATOM 2930 C C . ALA A 1 353 ? 39.199 36.426 -36.548 1.00 47.38 353 ALA A C 1
ATOM 2932 O O . ALA A 1 353 ? 38.544 36.914 -35.597 1.00 47.38 353 ALA A O 1
#

Secondary structure (DSSP, 8-state):
-HHHHHHHHHHHHHHHHHHIIIIIS-TTTS-TTTSTTHHHHHHHHHHHHHHH-HHHHHHHHH--SHHHHHHHHHHHHSHHHHHHH-HHHHHHHTHHHHHHHHHHHHHTTT--TTHHHHHHHHHHHHIIIIIHHHHHHH--TT-TT-SSS-HHHHHHHHHHHHHHHHHHHHHHHHHHHHT--S----HHHHHHHHTSSS--HHHHHHHHHHHHHHHHHHHTTGGGHHHHHHHHHHHTTPPPPHHHHHHHSTT--HHHHHHHTS--TT--HHHHHHHHHHHHHHHHT----HHHHHHHHHHHHHHHHHHHHTTSSS----HHHHHHHHHHHHHHHHHHHHHHHHHHHHHHTTS--